Protein AF-0000000073405521 (afdb_homodimer)

Secondary structure (DSSP, 8-state):
-EEEE-SSEEEEEEEEE-TTS-EEEEEEEEE--EEEEEEBSSSSEEEEEEEEETTTTEEEEE--EEEPPTT--HHHHHHHHHHHHHSEEEEEEEEEEEEES-TTTB--EEEEEEEEEEEE------TT--EEEEEEEHHHHHHHHHTT---BHHHHHHHHHHHHTHHHHHHHHH-/-EEEE-SSEEEEEEEEE-TTS-EEEEEEEEE--EEEEEEBSSSSEEEEEEEEETTTTEEEEE--EEEPPTT--HHHHHHHHHHHHHSEEEEEEEEEEEEES-TTTB--EEEEEEEEEEEE------TT--EEEEEEEHHHHHHHHHTT---BHHHHHHHHHHHHTHHHHHHHHH-

Nearest PDB structures (foldseek):
  5c7q-assembly1_B  TM=9.340E-01  e=3.599E-17  Bdellovibrio bacteriovorus HD100
  8wv3-assembly1_A  TM=8.955E-01  e=1.901E-17  Bacillus methanolicus
  5c8l-assembly1_B  TM=9.361E-01  e=3.265E-16  Bdellovibrio bacteriovorus HD100
  8wv3-assembly1_E  TM=8.304E-01  e=8.110E-17  Bacillus methanolicus
  8wv3-assembly1_D  TM=8.589E-01  e=2.305E-16  Bacillus methanolicus

Structure (mmCIF, N/CA/C/O backbone):
data_AF-0000000073405521-model_v1
#
loop_
_entity.id
_entity.type
_entity.pdbx_description
1 polymer 'ADP-ribose pyrophosphatase'
#
loop_
_atom_site.group_PDB
_atom_site.id
_atom_site.type_symbol
_atom_site.label_atom_id
_atom_site.label_alt_id
_atom_site.label_comp_id
_atom_site.label_asym_id
_atom_site.label_entity_id
_atom_site.label_seq_id
_atom_site.pdbx_PDB_ins_code
_atom_site.Cartn_x
_atom_site.Cartn_y
_atom_site.Cartn_z
_atom_site.occupancy
_atom_site.B_iso_or_equiv
_atom_site.auth_seq_id
_atom_site.auth_comp_id
_atom_site.auth_asym_id
_atom_site.auth_atom_id
_atom_site.pdbx_PDB_model_num
ATOM 1 N N . MET A 1 1 ? 22.562 8.367 -8.547 1 94.94 1 MET A N 1
ATOM 2 C CA . MET A 1 1 ? 23.516 7.297 -8.281 1 94.94 1 MET A CA 1
ATOM 3 C C . MET A 1 1 ? 22.797 6 -7.926 1 94.94 1 MET A C 1
ATOM 5 O O . MET A 1 1 ? 21.906 5.996 -7.078 1 94.94 1 MET A O 1
ATOM 9 N N . ARG A 1 2 ? 23.156 4.969 -8.539 1 95.19 2 ARG A N 1
ATOM 10 C CA . ARG A 1 2 ? 22.562 3.664 -8.25 1 95.19 2 ARG A CA 1
ATOM 11 C C . ARG A 1 2 ? 23.344 2.93 -7.172 1 95.19 2 ARG A C 1
ATOM 13 O O . ARG A 1 2 ? 24.547 2.664 -7.336 1 95.19 2 ARG A O 1
ATOM 20 N N . ILE A 1 3 ? 22.688 2.518 -6.152 1 94.38 3 ILE A N 1
ATOM 21 C CA . ILE A 1 3 ? 23.297 1.902 -4.98 1 94.38 3 ILE A CA 1
ATOM 22 C C . ILE A 1 3 ? 23.125 0.386 -5.047 1 94.38 3 ILE A C 1
ATOM 24 O O . ILE A 1 3 ? 23.922 -0.358 -4.461 1 94.38 3 ILE A O 1
ATOM 28 N N . TYR A 1 4 ? 22.141 0.02 -5.676 1 95.12 4 TYR A N 1
ATOM 29 C CA . TYR A 1 4 ? 21.797 -1.396 -5.77 1 95.12 4 TYR A CA 1
ATOM 30 C C . TYR A 1 4 ? 20.953 -1.675 -7.004 1 95.12 4 TYR A C 1
ATOM 32 O O . TYR A 1 4 ? 20.188 -0.81 -7.457 1 95.12 4 TYR A O 1
ATOM 40 N N . SER A 1 5 ? 21.109 -2.922 -7.551 1 94.56 5 SER A N 1
ATOM 41 C CA . SER A 1 5 ? 20.328 -3.336 -8.711 1 94.56 5 SER A CA 1
ATOM 42 C C . SER A 1 5 ? 19.938 -4.809 -8.609 1 94.56 5 SER A C 1
ATOM 44 O O . SER A 1 5 ? 20.75 -5.648 -8.227 1 94.56 5 SER A O 1
ATOM 46 N N . SER A 1 6 ? 18.703 -5.055 -8.836 1 90.06 6 SER A N 1
ATOM 47 C CA . SER A 1 6 ? 18.172 -6.41 -8.945 1 90.06 6 SER A CA 1
ATOM 48 C C . SER A 1 6 ? 17.172 -6.523 -10.086 1 90.06 6 SER A C 1
ATOM 50 O O . SER A 1 6 ? 16.938 -5.555 -10.812 1 90.06 6 SER A O 1
ATOM 52 N N . LYS A 1 7 ? 16.703 -7.762 -10.281 1 83.62 7 LYS A N 1
ATOM 53 C CA . LYS A 1 7 ? 15.711 -8 -11.328 1 83.62 7 LYS A CA 1
ATOM 54 C C . LYS A 1 7 ? 14.406 -7.273 -11.031 1 83.62 7 LYS A C 1
ATOM 56 O O . LYS A 1 7 ? 13.672 -6.898 -11.953 1 83.62 7 LYS A O 1
ATOM 61 N N . LYS A 1 8 ? 14.133 -7 -9.805 1 87.75 8 LYS A N 1
ATOM 62 C CA . LYS A 1 8 ? 12.82 -6.488 -9.414 1 87.75 8 LYS A CA 1
ATOM 63 C C . LYS A 1 8 ? 12.867 -4.977 -9.195 1 87.75 8 LYS A C 1
ATOM 65 O O . LYS A 1 8 ? 11.891 -4.277 -9.477 1 87.75 8 LYS A O 1
ATOM 70 N N . PHE A 1 9 ? 14.031 -4.488 -8.641 1 94.06 9 PHE A N 1
ATOM 71 C CA . PHE A 1 9 ? 14.086 -3.062 -8.344 1 94.06 9 PHE A CA 1
ATOM 72 C C . PHE A 1 9 ? 15.531 -2.594 -8.227 1 94.06 9 PHE A C 1
ATOM 74 O O . PHE A 1 9 ? 16.453 -3.408 -8.07 1 94.06 9 PHE A O 1
ATOM 81 N N . ASP A 1 10 ? 15.672 -1.312 -8.367 1 97.31 10 ASP A N 1
ATOM 82 C CA . ASP A 1 10 ? 16.922 -0.618 -8.086 1 97.31 10 ASP A CA 1
ATOM 83 C C . ASP A 1 10 ? 16.781 0.307 -6.883 1 97.31 10 ASP A C 1
ATOM 85 O O . ASP A 1 10 ? 15.664 0.68 -6.508 1 97.31 10 ASP A O 1
ATOM 89 N N . VAL A 1 11 ? 17.828 0.584 -6.262 1 97.62 11 VAL A N 1
ATOM 90 C CA . VAL A 1 11 ? 17.891 1.644 -5.262 1 97.62 11 VAL A CA 1
ATOM 91 C C . VAL A 1 11 ? 18.781 2.779 -5.766 1 97.62 11 VAL A C 1
ATOM 93 O O . VAL A 1 11 ? 19.938 2.561 -6.109 1 97.62 11 VAL A O 1
ATOM 96 N N . LEU A 1 12 ? 18.203 3.936 -5.848 1 98.06 12 LEU A N 1
ATOM 97 C CA . LEU A 1 12 ? 18.891 5.102 -6.391 1 98.06 12 LEU A CA 1
ATOM 98 C C . LEU A 1 12 ? 18.922 6.238 -5.375 1 98.06 12 LEU A C 1
ATOM 100 O O . LEU A 1 12 ? 18.094 6.293 -4.473 1 98.06 12 LEU A O 1
ATOM 104 N N . ILE A 1 13 ? 19.906 7.078 -5.457 1 97.69 13 ILE A N 1
ATOM 105 C CA . ILE A 1 13 ? 19.984 8.367 -4.789 1 97.69 13 ILE A CA 1
ATOM 106 C C . ILE A 1 13 ? 20.062 9.484 -5.832 1 97.69 13 ILE A C 1
ATOM 108 O O . ILE A 1 13 ? 20.938 9.477 -6.699 1 97.69 13 ILE A O 1
ATOM 112 N N . GLU A 1 14 ? 19.172 10.352 -5.785 1 97.69 14 GLU A N 1
ATOM 113 C CA . GLU A 1 14 ? 19.125 11.445 -6.75 1 97.69 14 GLU A CA 1
ATOM 114 C C . GLU A 1 14 ? 18.75 12.766 -6.066 1 97.69 14 GLU A C 1
ATOM 116 O O . GLU A 1 14 ? 18.219 12.766 -4.953 1 97.69 14 GLU A O 1
ATOM 121 N N . ASN A 1 15 ? 19.141 13.812 -6.719 1 97.88 15 ASN A N 1
ATOM 122 C CA . ASN A 1 15 ? 18.719 15.141 -6.305 1 97.88 15 ASN A CA 1
ATOM 123 C C . ASN A 1 15 ? 17.469 15.594 -7.062 1 97.88 15 ASN A C 1
ATOM 125 O O . ASN A 1 15 ? 17.375 15.398 -8.273 1 97.88 15 ASN A O 1
ATOM 129 N N . PHE A 1 16 ? 16.578 16.172 -6.312 1 98 16 PHE A N 1
ATOM 130 C CA . PHE A 1 16 ? 15.336 16.625 -6.914 1 98 16 PHE A CA 1
ATOM 131 C C . PHE A 1 16 ? 15.102 18.094 -6.637 1 98 16 PHE A C 1
ATOM 133 O O . PHE A 1 16 ? 15.367 18.578 -5.531 1 98 16 PHE A O 1
ATOM 140 N N . ASN A 1 17 ? 14.633 18.766 -7.676 1 97.62 17 ASN A N 1
ATOM 141 C CA . ASN A 1 17 ? 14.125 20.125 -7.48 1 97.62 17 ASN A CA 1
ATOM 142 C C . ASN A 1 17 ? 12.664 20.125 -7.039 1 97.62 17 ASN A C 1
ATOM 144 O O . ASN A 1 17 ? 11.828 19.453 -7.648 1 97.62 17 ASN A O 1
ATOM 148 N N . LEU A 1 18 ? 12.406 20.859 -6.051 1 98.06 18 LEU A N 1
ATOM 149 C CA . LEU A 1 18 ? 11.047 20.922 -5.523 1 98.06 18 LEU A CA 1
ATOM 150 C C . LEU A 1 18 ? 10.336 22.172 -6.031 1 98.06 18 LEU A C 1
ATOM 152 O O . LEU A 1 18 ? 10.977 23.156 -6.395 1 98.06 18 LEU A O 1
ATOM 156 N N . PRO A 1 19 ? 9.039 22.141 -6.07 1 97.25 19 PRO A N 1
ATOM 157 C CA . PRO A 1 19 ? 8.266 23.297 -6.539 1 97.25 19 PRO A CA 1
ATOM 158 C C . PRO A 1 19 ? 8.5 24.531 -5.688 1 97.25 19 PRO A C 1
ATOM 160 O O . PRO A 1 19 ? 8.281 25.656 -6.156 1 97.25 19 PRO A O 1
ATOM 163 N N . ASN A 1 20 ? 8.93 24.406 -4.496 1 95.44 20 ASN A N 1
ATOM 164 C CA . ASN A 1 20 ? 9.156 25.547 -3.621 1 95.44 20 ASN A CA 1
ATOM 165 C C . ASN A 1 20 ? 10.555 2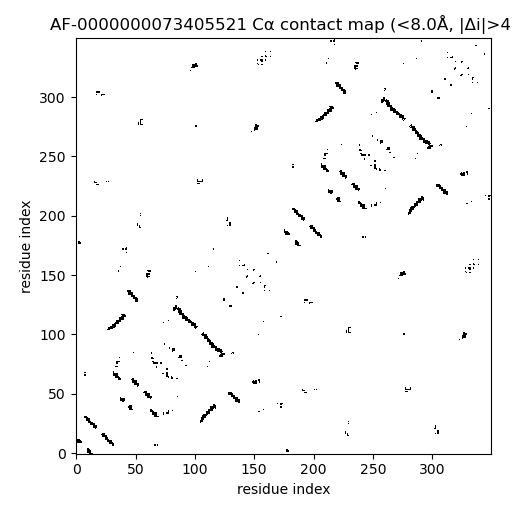6.125 -3.805 1 95.44 20 ASN A C 1
ATOM 167 O O . ASN A 1 20 ? 10.984 26.984 -3.025 1 95.44 20 ASN A O 1
ATOM 171 N N . GLY A 1 21 ? 11.289 25.578 -4.746 1 96.06 21 GLY A N 1
ATOM 172 C CA . GLY A 1 21 ? 12.594 26.125 -5.109 1 96.06 21 GLY A CA 1
ATOM 173 C C . GLY A 1 21 ? 13.742 25.422 -4.41 1 96.06 21 GLY A C 1
ATOM 174 O O . GLY A 1 21 ? 14.906 25.672 -4.723 1 96.06 21 GLY A O 1
ATOM 175 N N . LYS A 1 22 ? 13.43 24.562 -3.469 1 96.75 22 LYS A N 1
ATOM 176 C CA . LYS A 1 22 ? 14.477 23.844 -2.742 1 96.75 22 LYS A CA 1
ATOM 177 C C . LYS A 1 22 ? 14.883 22.578 -3.482 1 96.75 22 LYS A C 1
ATOM 179 O O . LYS A 1 22 ? 14.227 22.172 -4.441 1 96.75 22 LYS A O 1
ATOM 184 N N . GLN A 1 23 ? 16 22.109 -3.076 1 96.94 23 GLN A N 1
ATOM 185 C CA . GLN A 1 23 ? 16.484 20.828 -3.564 1 96.94 23 GLN A CA 1
ATOM 186 C C . GLN A 1 23 ? 16.625 19.812 -2.426 1 96.94 23 GLN A C 1
ATOM 188 O O . GLN A 1 23 ? 16.906 20.188 -1.288 1 96.94 23 GLN A O 1
ATOM 193 N N . VAL A 1 24 ? 16.453 18.609 -2.771 1 96.19 24 VAL A N 1
ATOM 194 C CA . VAL A 1 24 ? 16.609 17.562 -1.758 1 96.19 24 VAL A CA 1
ATOM 195 C C . VAL A 1 24 ? 17.219 16.312 -2.383 1 96.19 24 VAL A C 1
ATOM 197 O O . VAL A 1 24 ? 16.922 15.977 -3.531 1 96.19 24 VAL A O 1
ATOM 200 N N . GLU A 1 25 ? 18.109 15.727 -1.65 1 96.56 25 GLU A N 1
ATOM 201 C CA . GLU A 1 25 ? 18.609 14.398 -2.02 1 96.56 25 GLU A CA 1
ATOM 202 C C . GLU A 1 25 ? 17.734 13.297 -1.413 1 96.56 25 GLU A C 1
ATOM 204 O O . GLU A 1 25 ? 17.469 13.305 -0.212 1 96.56 25 GLU A O 1
ATOM 209 N N . LYS A 1 26 ? 17.328 12.453 -2.291 1 95.94 26 LYS A N 1
ATOM 210 C CA . LYS A 1 26 ? 16.5 11.359 -1.798 1 95.94 26 LYS A CA 1
ATOM 211 C C . LYS A 1 26 ? 17.016 10.008 -2.289 1 95.94 26 LYS A C 1
ATOM 213 O O . LYS A 1 26 ? 17.453 9.891 -3.439 1 95.94 26 LYS A O 1
ATOM 218 N N . ALA A 1 27 ? 17.062 9.078 -1.374 1 96.81 27 ALA A N 1
ATOM 219 C CA . ALA A 1 27 ? 17.172 7.676 -1.763 1 96.81 27 ALA A CA 1
ATOM 220 C C . ALA A 1 27 ? 15.781 7.07 -1.99 1 96.81 27 ALA A C 1
ATOM 222 O O . ALA A 1 27 ? 14.844 7.355 -1.243 1 96.81 27 ALA A O 1
ATOM 223 N N . PHE A 1 28 ? 15.672 6.238 -3.037 1 97.5 28 PHE A N 1
ATOM 224 C CA . PHE A 1 28 ? 14.375 5.652 -3.326 1 97.5 28 PHE A CA 1
ATOM 225 C C . PHE A 1 28 ? 14.523 4.359 -4.117 1 97.5 28 PHE A C 1
ATOM 227 O O . PHE A 1 28 ? 15.602 4.07 -4.645 1 97.5 28 PHE A O 1
ATOM 234 N N . VAL A 1 29 ? 13.477 3.613 -4.066 1 97.75 29 VAL A N 1
ATOM 235 C CA . VAL A 1 29 ? 13.375 2.379 -4.84 1 97.75 29 VAL A CA 1
ATOM 236 C C . VAL A 1 29 ? 12.75 2.672 -6.199 1 97.75 29 VAL A C 1
ATOM 238 O O . VAL A 1 29 ? 11.602 3.125 -6.277 1 97.75 29 VAL A O 1
ATOM 241 N N . ARG A 1 30 ? 13.484 2.459 -7.227 1 97.75 30 ARG A N 1
ATOM 242 C CA . ARG A 1 30 ? 12.914 2.457 -8.57 1 97.75 30 ARG A CA 1
ATOM 243 C C . ARG A 1 30 ? 12.383 1.073 -8.938 1 97.75 30 ARG A C 1
ATOM 245 O O . ARG A 1 30 ? 13.164 0.14 -9.141 1 97.75 30 ARG A O 1
ATOM 252 N N . HIS A 1 31 ? 11.164 0.948 -8.961 1 97.38 31 HIS A N 1
ATOM 253 C CA . HIS A 1 31 ? 10.469 -0.309 -9.203 1 97.38 31 HIS A CA 1
ATOM 254 C C . HIS A 1 31 ? 9.906 -0.368 -10.617 1 97.38 31 HIS A C 1
ATOM 256 O O . HIS A 1 31 ? 9.469 0.65 -11.156 1 97.38 31 HIS A O 1
ATOM 262 N N . ARG A 1 32 ? 9.781 -1.464 -11.242 1 95.44 32 ARG A N 1
ATOM 263 C CA . ARG A 1 32 ? 9.383 -1.64 -12.633 1 95.44 32 ARG A CA 1
ATOM 264 C C . ARG A 1 32 ? 7.863 -1.589 -12.773 1 95.44 32 ARG A C 1
ATOM 266 O O . ARG A 1 32 ? 7.34 -1.559 -13.891 1 95.44 32 ARG A O 1
ATOM 273 N N . GLY A 1 33 ? 7.184 -1.473 -11.664 1 97.94 33 GLY A N 1
ATOM 274 C CA . GLY A 1 33 ? 5.734 -1.614 -11.664 1 97.94 33 GLY A CA 1
ATOM 275 C C . GLY A 1 33 ? 5.273 -3.029 -11.375 1 97.94 33 GLY A C 1
ATOM 276 O O . GLY A 1 33 ? 6.078 -3.963 -11.367 1 97.94 33 GLY A O 1
ATOM 277 N N . SER A 1 34 ? 3.992 -3.168 -11.078 1 98.81 34 SER A N 1
ATOM 278 C CA . SER A 1 34 ? 3.486 -4.477 -10.68 1 98.81 34 SER A CA 1
ATOM 279 C C . SER A 1 34 ? 1.995 -4.605 -10.969 1 98.81 34 SER A C 1
ATOM 281 O O . SER A 1 34 ? 1.357 -3.643 -11.406 1 98.81 34 SER A O 1
ATOM 283 N N . VAL A 1 35 ? 1.529 -5.832 -10.844 1 98.94 35 VAL A N 1
ATOM 284 C CA . VAL A 1 35 ? 0.106 -6.125 -10.977 1 98.94 35 VAL A CA 1
ATOM 285 C C . VAL A 1 35 ? -0.38 -6.902 -9.758 1 98.94 35 VAL A C 1
ATOM 287 O O . VAL A 1 35 ? 0.405 -7.586 -9.102 1 98.94 35 VAL A O 1
ATOM 290 N N . VAL A 1 36 ? -1.55 -6.742 -9.398 1 98.94 36 VAL A N 1
ATOM 291 C CA . VAL A 1 36 ? -2.295 -7.586 -8.469 1 98.94 36 VAL A CA 1
ATOM 292 C C . VAL A 1 36 ? -3.602 -8.039 -9.117 1 98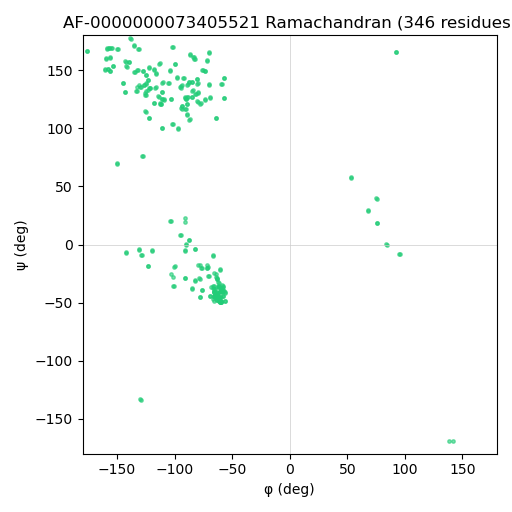.94 36 VAL A C 1
ATOM 294 O O . VAL A 1 36 ? -4.254 -7.266 -9.828 1 98.94 36 VAL A O 1
ATOM 297 N N . ILE A 1 37 ? -3.969 -9.297 -8.961 1 98.94 37 ILE A N 1
ATOM 298 C CA . ILE A 1 37 ? -5.074 -9.867 -9.719 1 98.94 37 ILE A CA 1
ATOM 299 C C . ILE A 1 37 ? -6.098 -10.477 -8.758 1 98.94 37 ILE A C 1
ATOM 301 O O . ILE A 1 37 ? -5.734 -11.219 -7.84 1 98.94 37 ILE A O 1
ATOM 305 N N . ALA A 1 38 ? -7.289 -10.117 -8.93 1 98.88 38 ALA A N 1
ATOM 306 C CA . ALA A 1 38 ? -8.406 -10.773 -8.266 1 98.88 38 ALA A CA 1
ATOM 307 C C . ALA A 1 38 ? -9.055 -11.812 -9.18 1 98.88 38 ALA A C 1
ATOM 309 O O . ALA A 1 38 ? -9.844 -11.469 -10.062 1 98.88 38 ALA A O 1
ATOM 310 N N . PRO A 1 39 ? -8.727 -13.031 -8.969 1 98.81 39 PRO A N 1
ATOM 311 C CA . PRO A 1 39 ? -9.312 -14.086 -9.805 1 98.81 39 PRO A CA 1
ATOM 312 C C . PRO A 1 39 ? -10.703 -14.516 -9.336 1 98.81 39 PRO A C 1
ATOM 314 O O . PRO A 1 39 ? -10.867 -14.906 -8.172 1 98.81 39 PRO A O 1
ATOM 317 N N . PHE A 1 40 ? -11.625 -14.547 -10.211 1 98.19 40 PHE A N 1
ATOM 318 C CA . PHE A 1 40 ? -12.992 -14.93 -9.898 1 98.19 40 PHE A CA 1
ATOM 319 C C . PHE A 1 40 ? -13.32 -16.297 -10.492 1 98.19 40 PHE A C 1
ATOM 321 O O . PHE A 1 40 ? -13.125 -16.516 -11.688 1 98.19 40 PHE A O 1
ATOM 328 N N . LEU A 1 41 ? -13.781 -17.281 -9.672 1 95.88 41 LEU A N 1
ATOM 329 C CA . LEU A 1 41 ? -14.289 -18.594 -10.086 1 95.88 41 LEU A CA 1
ATOM 330 C C . LEU A 1 41 ? -15.797 -18.547 -10.305 1 95.88 41 LEU A C 1
ATOM 332 O O . LEU A 1 41 ? -16.438 -19.594 -10.406 1 95.88 41 LEU A O 1
ATOM 336 N N . GLY A 1 42 ? -16.453 -17.562 -10.484 1 91.94 42 GLY A N 1
ATOM 337 C CA . GLY A 1 42 ? -17.859 -17.234 -10.539 1 91.94 42 GLY A CA 1
ATOM 338 C C . GLY A 1 42 ? -18.188 -15.891 -9.914 1 91.94 42 GLY A C 1
ATOM 339 O O . GLY A 1 42 ? -17.297 -15.102 -9.625 1 91.94 42 GLY A O 1
ATOM 340 N N . PRO A 1 43 ? -19.422 -15.656 -9.742 1 89.94 43 PRO A N 1
ATOM 341 C CA . PRO A 1 43 ? -19.812 -14.305 -9.336 1 89.94 43 PRO A CA 1
ATOM 342 C C . PRO A 1 43 ? -19.438 -13.992 -7.891 1 89.94 43 PRO A C 1
ATOM 344 O O . PRO A 1 43 ? -19.297 -12.828 -7.523 1 89.94 43 PRO A O 1
ATOM 347 N N . GLU A 1 44 ? -19.203 -15.023 -7.059 1 91.56 44 GLU A N 1
ATOM 348 C CA . GLU A 1 44 ? -19.062 -14.695 -5.645 1 91.56 44 GLU A CA 1
ATOM 349 C C . GLU A 1 44 ? -17.781 -15.297 -5.066 1 91.56 44 GLU A C 1
ATOM 351 O O . GLU A 1 44 ? -17.422 -15.016 -3.922 1 91.56 44 GLU A O 1
ATOM 356 N N . ARG A 1 45 ? -17.109 -16.125 -5.781 1 96.5 45 ARG A N 1
ATOM 357 C CA . ARG A 1 45 ? -15.953 -16.844 -5.262 1 96.5 45 ARG A CA 1
ATOM 358 C C . ARG A 1 45 ? -14.672 -16.344 -5.91 1 96.5 45 ARG A C 1
ATOM 360 O O . ARG A 1 45 ? -14.633 -16.094 -7.117 1 96.5 45 ARG A O 1
ATOM 367 N N . ILE A 1 46 ? -13.672 -16.234 -5.113 1 98.5 46 ILE A N 1
ATOM 368 C CA . ILE A 1 46 ? -12.367 -15.773 -5.57 1 98.5 46 ILE A CA 1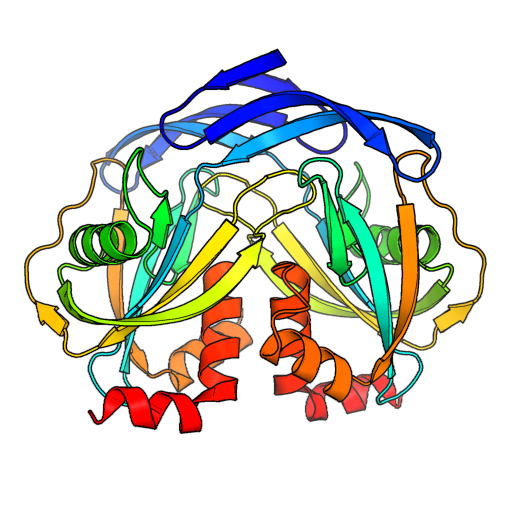
ATOM 369 C C . ILE A 1 46 ? -11.281 -16.719 -5.062 1 98.5 46 ILE A C 1
ATOM 371 O O . ILE A 1 46 ? -11.555 -17.609 -4.258 1 98.5 46 ILE A O 1
ATOM 375 N N . ILE A 1 47 ? -10.094 -16.562 -5.59 1 98.88 47 ILE A N 1
ATOM 376 C CA . ILE A 1 47 ? -8.922 -17.297 -5.125 1 98.88 47 ILE A CA 1
ATOM 377 C C . ILE A 1 47 ? -7.941 -16.328 -4.457 1 98.88 47 ILE A C 1
ATOM 379 O O . ILE A 1 47 ? -7.562 -15.312 -5.047 1 98.88 47 ILE A O 1
ATOM 383 N N . LEU A 1 48 ? -7.613 -16.531 -3.229 1 98.94 48 LEU A N 1
ATOM 384 C CA . LEU A 1 48 ? -6.469 -15.922 -2.555 1 98.94 48 LEU A CA 1
ATOM 385 C C . LEU A 1 48 ? -5.312 -16.906 -2.455 1 98.94 48 LEU A C 1
ATOM 387 O O . LEU A 1 48 ? -5.461 -18.094 -2.785 1 98.94 48 LEU A O 1
ATOM 391 N N . ILE A 1 49 ? -4.188 -16.406 -2.068 1 98.94 49 ILE A N 1
ATOM 392 C CA . ILE A 1 49 ? -3.045 -17.266 -1.795 1 98.94 49 ILE A CA 1
ATOM 393 C C . ILE A 1 49 ? -2.562 -17.047 -0.363 1 98.94 49 ILE A C 1
ATOM 395 O O . ILE A 1 49 ? -2.652 -15.93 0.165 1 98.94 49 ILE A O 1
ATOM 399 N N . LYS A 1 50 ? -2.18 -18.062 0.282 1 98.81 50 LYS A N 1
ATOM 400 C CA . LYS A 1 50 ? -1.314 -18 1.456 1 98.81 50 LYS A CA 1
ATOM 401 C C . LYS A 1 50 ? 0.158 -18.062 1.059 1 98.81 50 LYS A C 1
ATOM 403 O O . LYS A 1 50 ? 0.625 -19.078 0.534 1 98.81 50 LYS A O 1
ATOM 408 N N . GLN A 1 51 ? 0.893 -17 1.231 1 98.75 51 GLN A N 1
ATOM 409 C CA . GLN A 1 51 ? 2.27 -16.906 0.759 1 98.75 51 GLN A CA 1
ATOM 410 C C . GLN A 1 51 ? 3.227 -16.609 1.911 1 98.75 51 GLN A C 1
ATOM 412 O O . GLN A 1 51 ? 2.945 -15.758 2.756 1 98.75 51 GLN A O 1
ATOM 417 N N . TYR A 1 52 ? 4.332 -17.328 1.952 1 98.75 52 TYR A N 1
ATOM 418 C CA . TYR A 1 52 ? 5.371 -17.047 2.936 1 98.75 52 TYR A CA 1
ATOM 419 C C . TYR A 1 52 ? 6.234 -15.875 2.492 1 98.75 52 TYR A C 1
ATOM 421 O O . TYR A 1 52 ? 6.773 -15.875 1.382 1 98.75 52 TYR A O 1
ATOM 429 N N . ARG A 1 53 ? 6.309 -14.883 3.305 1 98.69 53 ARG A N 1
ATOM 430 C CA . ARG A 1 53 ? 7.152 -13.719 3.064 1 98.69 53 ARG A CA 1
ATOM 431 C C . ARG A 1 53 ? 8.43 -13.781 3.898 1 98.69 53 ARG A C 1
ATOM 433 O O . ARG A 1 53 ? 8.422 -13.43 5.078 1 98.69 53 ARG A O 1
ATOM 440 N N . PRO A 1 54 ? 9.469 -14.094 3.301 1 97.94 54 PRO A N 1
ATOM 441 C CA . PRO A 1 54 ? 10.711 -14.352 4.035 1 97.94 54 PRO A CA 1
ATOM 442 C C . PRO A 1 54 ? 11.164 -13.148 4.863 1 97.94 54 PRO A C 1
ATOM 444 O O . PRO A 1 54 ? 11.609 -13.312 6.004 1 97.94 54 PRO A O 1
ATOM 447 N N . ILE A 1 55 ? 11.047 -11.984 4.34 1 97.44 55 ILE A N 1
ATOM 448 C CA . ILE A 1 55 ? 11.617 -10.82 5.012 1 97.44 55 ILE A CA 1
ATOM 449 C C . ILE A 1 55 ? 10.797 -10.5 6.262 1 97.44 55 ILE A C 1
ATOM 451 O O . ILE A 1 55 ? 11.266 -9.773 7.145 1 97.44 55 ILE A O 1
ATOM 455 N N . LEU A 1 56 ? 9.57 -11.008 6.301 1 98.44 56 LEU A N 1
ATOM 456 C CA . LEU A 1 56 ? 8.727 -10.82 7.473 1 98.44 56 LEU A CA 1
ATOM 457 C C . LEU A 1 56 ? 8.75 -12.062 8.367 1 98.44 56 LEU A C 1
ATOM 459 O O . LEU A 1 56 ? 8.328 -12.008 9.523 1 98.44 56 LEU A O 1
ATOM 463 N N . GLY A 1 57 ? 9.148 -13.117 7.809 1 97.94 57 GLY A N 1
ATOM 464 C CA . GLY A 1 57 ? 9.172 -14.375 8.531 1 97.94 57 GLY A CA 1
ATOM 465 C C . GLY A 1 57 ? 7.785 -14.898 8.867 1 97.94 57 GLY A C 1
ATOM 466 O O . GLY A 1 57 ? 7.582 -15.516 9.914 1 97.94 57 GLY A O 1
ATOM 467 N N . LYS A 1 58 ? 6.805 -14.586 8.062 1 98.12 58 LYS A N 1
ATOM 468 C CA . LYS A 1 58 ? 5.461 -15.078 8.352 1 98.12 58 LYS A CA 1
ATOM 469 C C . LYS A 1 58 ? 4.664 -15.297 7.066 1 98.12 58 LYS A C 1
ATOM 471 O O . LYS A 1 58 ? 5.102 -14.898 5.988 1 98.12 58 LYS A O 1
ATOM 476 N N . TRP A 1 59 ? 3.547 -15.953 7.215 1 98.75 59 TRP A N 1
ATOM 477 C CA . TRP A 1 59 ? 2.596 -16.188 6.133 1 98.75 59 TRP A CA 1
ATOM 478 C C . TRP A 1 59 ? 1.588 -15.039 6.043 1 98.75 59 TRP A C 1
ATOM 480 O O . TRP A 1 59 ? 1.109 -14.547 7.066 1 98.75 59 TRP A O 1
ATOM 490 N N . LEU A 1 60 ? 1.317 -14.641 4.836 1 98.94 60 LEU A N 1
ATOM 491 C CA . LEU A 1 60 ? 0.278 -13.648 4.602 1 98.94 60 LEU A CA 1
ATOM 492 C C . LEU A 1 60 ? -0.755 -14.164 3.605 1 98.94 60 LEU A C 1
ATOM 494 O O . LEU A 1 60 ? -0.418 -14.914 2.691 1 98.94 60 LEU A O 1
ATOM 498 N N . TYR A 1 61 ? -1.992 -13.773 3.816 1 98.94 61 TYR A N 1
ATOM 499 C CA . TYR A 1 61 ? -3.023 -13.953 2.801 1 98.94 61 TYR A CA 1
ATOM 500 C C . TYR A 1 61 ? -3.008 -12.805 1.8 1 98.94 61 TYR A C 1
ATOM 502 O O . TYR A 1 61 ? -3.057 -11.633 2.186 1 98.94 61 TYR A O 1
ATOM 510 N N . GLU A 1 62 ? -2.932 -13.164 0.523 1 98.94 62 GLU A N 1
ATOM 511 C CA . GLU A 1 62 ? -2.752 -12.164 -0.52 1 98.94 62 GLU A CA 1
ATOM 512 C C . GLU A 1 62 ? -3.547 -12.516 -1.772 1 98.94 62 GLU A C 1
ATOM 514 O O . GLU A 1 62 ? -3.914 -13.68 -1.974 1 98.94 62 GLU A O 1
ATOM 519 N N . PHE A 1 63 ? -3.824 -11.516 -2.551 1 99 63 PHE A N 1
ATOM 520 C CA . PHE A 1 63 ? -4.082 -11.789 -3.961 1 99 63 PHE A CA 1
ATOM 521 C C . PHE A 1 63 ? -2.791 -12.125 -4.695 1 99 63 PHE A C 1
ATOM 523 O O . PHE A 1 63 ? -1.721 -11.625 -4.34 1 99 63 PHE A O 1
ATOM 530 N N . PRO A 1 64 ? -2.873 -12.984 -5.758 1 98.94 64 PRO A N 1
ATOM 531 C CA . PRO A 1 64 ? -1.687 -13.141 -6.605 1 98.94 64 PRO A CA 1
ATOM 532 C C . PRO A 1 64 ? -1.21 -11.812 -7.195 1 98.94 64 PRO A C 1
ATOM 534 O O . PRO A 1 64 ? -2.027 -10.953 -7.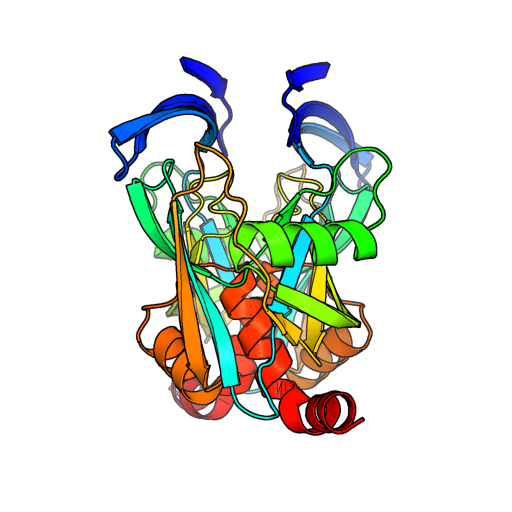535 1 98.94 64 PRO A O 1
ATOM 537 N N . ALA A 1 65 ? 0.02 -11.664 -7.297 1 98.81 65 ALA A N 1
ATOM 538 C CA . ALA A 1 65 ? 0.637 -10.43 -7.77 1 98.81 65 ALA A CA 1
ATOM 539 C C . ALA A 1 65 ? 2.039 -10.688 -8.32 1 98.81 65 ALA A C 1
ATOM 541 O O . ALA A 1 65 ? 2.586 -11.781 -8.141 1 98.81 65 ALA A O 1
ATOM 542 N N . GLY A 1 66 ? 2.574 -9.664 -8.977 1 98.06 66 GLY A N 1
ATOM 543 C CA . GLY A 1 66 ? 3.945 -9.812 -9.438 1 98.06 66 GLY A CA 1
ATOM 544 C C . GLY A 1 66 ? 4.492 -8.555 -10.094 1 98.06 66 GLY A C 1
ATOM 545 O O . GLY A 1 66 ? 3.732 -7.652 -10.445 1 98.06 66 GLY A O 1
ATOM 546 N N . THR A 1 67 ? 5.781 -8.555 -10.258 1 97.81 67 THR A N 1
ATOM 547 C CA . THR A 1 67 ? 6.504 -7.438 -10.852 1 97.81 67 THR A CA 1
ATOM 548 C C . THR A 1 67 ? 6.496 -7.531 -12.375 1 97.81 67 THR A C 1
ATOM 550 O O . THR A 1 67 ? 6.648 -8.617 -12.93 1 97.81 67 THR A O 1
ATOM 553 N N . ILE A 1 68 ? 6.324 -6.41 -12.992 1 98.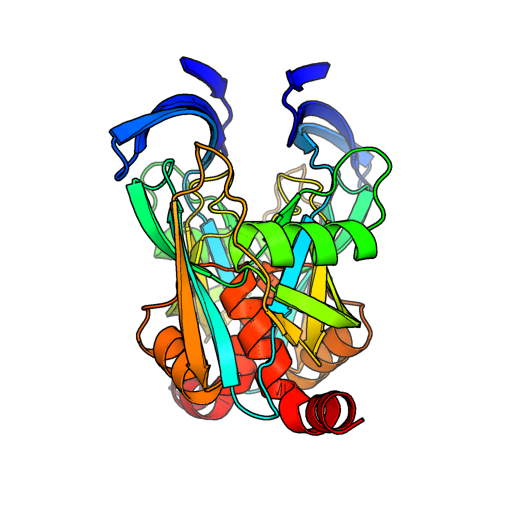25 68 ILE A N 1
ATOM 554 C CA . ILE A 1 68 ? 6.391 -6.34 -14.453 1 98.25 68 ILE A CA 1
ATOM 555 C C . ILE A 1 68 ? 7.828 -6.57 -14.914 1 98.25 68 ILE A C 1
ATOM 557 O O . ILE A 1 68 ? 8.75 -5.914 -14.438 1 98.25 68 ILE A O 1
ATOM 561 N N . GLU A 1 69 ? 8.023 -7.5 -15.797 1 96.38 69 GLU A N 1
ATOM 562 C CA . GLU A 1 69 ? 9.344 -7.77 -16.359 1 96.38 69 GLU A CA 1
ATOM 563 C C . GLU A 1 69 ? 9.656 -6.824 -17.516 1 96.38 69 GLU A C 1
ATOM 565 O O . GLU A 1 69 ? 8.758 -6.195 -18.078 1 96.38 69 GLU A O 1
ATOM 570 N N . GLU A 1 70 ? 10.875 -6.738 -17.812 1 94.38 70 GLU A N 1
ATOM 571 C CA . GLU A 1 70 ? 11.305 -5.867 -18.906 1 94.38 70 GLU A CA 1
ATOM 572 C C . GLU A 1 70 ? 10.609 -6.234 -20.219 1 94.38 70 GLU A C 1
ATOM 574 O O . GLU A 1 70 ? 10.594 -7.406 -20.609 1 94.38 70 GLU A O 1
ATOM 579 N N . GLY A 1 71 ? 9.992 -5.242 -20.812 1 94.44 71 GLY A N 1
ATOM 580 C CA . GLY A 1 71 ? 9.367 -5.434 -22.109 1 94.44 71 GLY A CA 1
ATOM 581 C C . GLY A 1 71 ? 7.969 -6.02 -22.016 1 94.44 71 GLY A C 1
ATOM 582 O O . GLY A 1 71 ? 7.289 -6.191 -23.031 1 94.44 71 GLY A O 1
ATOM 583 N N . GLU A 1 72 ? 7.508 -6.258 -20.844 1 96.56 72 GLU A N 1
ATOM 584 C CA . GLU A 1 72 ? 6.203 -6.887 -20.656 1 96.56 72 GLU A CA 1
ATOM 585 C C . GLU A 1 72 ? 5.113 -5.844 -20.438 1 96.56 72 GLU A C 1
ATOM 587 O O . GLU A 1 72 ? 5.332 -4.852 -19.734 1 96.56 72 GLU A O 1
ATOM 592 N N . SER A 1 73 ? 4 -6.066 -21.125 1 98.12 73 SER A N 1
ATOM 593 C CA . SER A 1 73 ? 2.826 -5.277 -20.766 1 98.12 73 SER A CA 1
ATOM 594 C C . SER A 1 73 ? 2.246 -5.723 -19.422 1 98.12 73 SER A C 1
ATOM 596 O O . SER A 1 73 ? 2.5 -6.84 -18.969 1 98.12 73 SER A O 1
ATOM 598 N N . GLU A 1 74 ? 1.485 -4.84 -18.781 1 98.38 74 GLU A N 1
ATOM 599 C CA . GLU A 1 74 ? 0.823 -5.191 -17.531 1 98.38 74 GLU A CA 1
ATOM 600 C C . GLU A 1 74 ? -0.112 -6.387 -17.719 1 98.38 74 GLU A C 1
ATOM 602 O O . GLU A 1 74 ? -0.201 -7.254 -16.844 1 98.38 74 GLU A O 1
ATOM 607 N N . ASP A 1 75 ? -0.79 -6.438 -18.906 1 98.69 75 ASP A N 1
ATOM 608 C CA . ASP A 1 75 ? -1.709 -7.535 -19.203 1 98.69 75 ASP A CA 1
ATOM 609 C C . ASP A 1 75 ? -0.972 -8.875 -19.25 1 98.69 75 ASP A C 1
ATOM 611 O O . ASP A 1 75 ? -1.431 -9.859 -18.672 1 98.69 75 ASP A O 1
ATOM 615 N N . LEU A 1 76 ? 0.077 -8.891 -19.922 1 98.69 76 LEU A N 1
ATOM 616 C CA . LEU A 1 76 ? 0.875 -10.109 -20.016 1 98.69 76 LEU A CA 1
ATOM 617 C C . LEU A 1 76 ? 1.401 -10.516 -18.641 1 98.69 76 LEU A C 1
ATOM 619 O O . LEU A 1 76 ? 1.409 -11.703 -18.312 1 98.69 76 LEU A O 1
ATOM 623 N N . THR A 1 77 ? 1.847 -9.586 -17.875 1 98.69 77 THR A N 1
ATOM 624 C CA . THR A 1 77 ? 2.33 -9.859 -16.531 1 98.69 77 THR A CA 1
ATOM 625 C C . THR A 1 77 ? 1.227 -10.477 -15.68 1 98.69 77 THR A C 1
ATOM 627 O O . THR A 1 77 ? 1.461 -11.453 -14.961 1 98.69 77 THR A O 1
ATOM 630 N N . ALA A 1 78 ? 0.003 -9.867 -15.773 1 98.88 78 ALA A N 1
ATOM 631 C CA . ALA A 1 78 ? -1.123 -10.383 -15 1 98.88 78 ALA A CA 1
ATOM 632 C C . ALA A 1 78 ? -1.403 -11.844 -15.344 1 98.88 78 ALA A C 1
ATOM 634 O O . ALA A 1 78 ? -1.572 -12.68 -14.445 1 98.88 78 ALA A O 1
ATOM 635 N N . ARG A 1 79 ? -1.393 -12.188 -16.594 1 98.81 79 ARG A N 1
ATOM 636 C CA . ARG A 1 79 ? -1.645 -13.555 -17.047 1 98.81 79 ARG A CA 1
ATOM 637 C C . ARG A 1 79 ? -0.532 -14.492 -16.578 1 98.81 79 ARG A C 1
ATOM 639 O O . ARG A 1 79 ? -0.803 -15.578 -16.078 1 98.81 79 ARG A O 1
ATOM 646 N N . ARG A 1 80 ? 0.66 -14.062 -16.797 1 98.56 80 ARG A N 1
ATOM 647 C CA . ARG A 1 80 ? 1.812 -14.883 -16.422 1 98.56 80 ARG A CA 1
ATOM 648 C C . ARG A 1 80 ? 1.81 -15.172 -14.922 1 98.56 80 ARG A C 1
ATOM 650 O O . ARG A 1 80 ? 1.945 -16.328 -14.508 1 98.56 80 ARG A O 1
ATOM 657 N N . GLU A 1 81 ? 1.645 -14.148 -14.055 1 98.69 81 GLU A N 1
ATOM 658 C CA . GLU A 1 81 ? 1.688 -14.312 -12.602 1 98.69 81 GLU A CA 1
ATOM 659 C C . GLU A 1 81 ? 0.53 -15.172 -12.109 1 98.69 81 GLU A C 1
ATOM 661 O O . GLU A 1 81 ? 0.681 -15.938 -11.156 1 98.69 81 GLU A O 1
ATOM 666 N N . LEU A 1 82 ? -0.621 -14.984 -12.727 1 98.88 82 LEU A N 1
ATOM 667 C CA . LEU A 1 82 ? -1.779 -15.797 -12.359 1 98.88 82 LEU A CA 1
ATOM 668 C C . LEU A 1 82 ? -1.503 -17.281 -12.586 1 98.88 82 LEU A C 1
ATOM 670 O O . LEU A 1 82 ? -1.778 -18.094 -11.711 1 98.88 82 LEU A O 1
ATOM 674 N N . GLU A 1 83 ? -1.007 -17.578 -13.719 1 98.81 83 GLU A N 1
ATOM 675 C CA . GLU A 1 83 ? -0.698 -18.969 -14.023 1 98.81 83 GLU A CA 1
ATOM 676 C C . GLU A 1 83 ? 0.424 -19.5 -13.133 1 98.81 83 GLU A C 1
ATOM 678 O O . GLU A 1 83 ? 0.325 -20.594 -12.586 1 98.81 83 GLU A O 1
ATOM 683 N N . GLU A 1 84 ? 1.467 -18.734 -12.953 1 98.75 84 GLU A N 1
ATOM 684 C CA . GLU A 1 84 ? 2.602 -19.156 -12.141 1 98.75 84 GLU A CA 1
ATOM 685 C C . GLU A 1 84 ? 2.18 -19.406 -10.695 1 98.75 84 GLU A C 1
ATOM 687 O O . GLU A 1 84 ? 2.525 -20.438 -10.109 1 98.75 84 GLU A O 1
ATOM 692 N N . GLU A 1 85 ? 1.396 -18.516 -10.109 1 98.69 85 GLU A N 1
ATOM 693 C CA . GLU A 1 85 ? 1.186 -18.547 -8.664 1 98.69 85 GLU A CA 1
ATOM 694 C C . GLU A 1 85 ? -0.013 -19.406 -8.289 1 98.69 85 GLU A C 1
ATOM 696 O O . GLU A 1 85 ? -0.051 -19.984 -7.207 1 98.69 85 GLU A O 1
ATOM 701 N N . ILE A 1 86 ? -1.026 -19.5 -9.203 1 98.75 86 ILE A N 1
ATOM 702 C CA . ILE A 1 86 ? -2.213 -20.219 -8.742 1 98.75 86 ILE A CA 1
ATOM 703 C C . ILE A 1 86 ? -2.627 -21.25 -9.789 1 98.75 86 ILE A C 1
ATOM 705 O O . ILE A 1 86 ? -3.561 -22.031 -9.562 1 98.75 86 ILE A O 1
ATOM 709 N N . GLY A 1 87 ? -2.002 -21.375 -10.992 1 98.75 87 GLY A N 1
ATOM 710 C CA . GLY A 1 87 ? -2.26 -22.406 -11.984 1 98.75 87 GLY A CA 1
ATOM 711 C C . GLY A 1 87 ? -3.549 -22.188 -12.758 1 98.75 87 GLY A C 1
ATOM 712 O O . GLY A 1 87 ? -4.297 -23.141 -13.008 1 98.75 87 GLY A O 1
ATOM 713 N N . TYR A 1 88 ? -3.857 -20.922 -13.109 1 98.81 88 TYR A N 1
ATOM 714 C CA . TYR A 1 88 ? -5.023 -20.594 -13.922 1 98.81 88 TYR A CA 1
ATOM 715 C C . TYR A 1 88 ? -4.656 -19.609 -15.023 1 98.81 88 TYR A C 1
ATOM 717 O O . TYR A 1 88 ? -3.777 -18.766 -14.844 1 98.81 88 TYR A O 1
ATOM 725 N N . VAL A 1 89 ? -5.312 -19.688 -16.141 1 98.62 89 VAL A N 1
ATOM 726 C CA . VAL A 1 89 ? -5.273 -18.688 -17.188 1 98.62 89 VAL A CA 1
ATOM 727 C C . VAL A 1 89 ? -6.66 -18.078 -17.375 1 98.62 89 VAL A C 1
ATOM 729 O O . VAL A 1 89 ? -7.664 -18.797 -17.406 1 98.62 89 VAL A O 1
ATOM 732 N N . PRO A 1 90 ? -6.754 -16.781 -17.484 1 98.31 90 PRO A N 1
ATOM 733 C CA . PRO A 1 90 ? -8.055 -16.141 -17.688 1 98.31 90 PRO A CA 1
ATOM 734 C C . PRO A 1 90 ? -8.406 -15.93 -19.156 1 98.31 90 PRO A C 1
ATOM 736 O O . PRO A 1 90 ? -7.523 -15.648 -19.969 1 98.31 90 PRO A O 1
ATOM 739 N N . LEU A 1 91 ? -9.578 -16.078 -19.484 1 97.44 91 LEU A N 1
ATOM 740 C CA . LEU A 1 91 ? -10.055 -15.633 -20.797 1 97.44 91 LEU A CA 1
ATOM 741 C C . LEU A 1 91 ? -10.219 -14.117 -20.828 1 97.44 91 LEU A C 1
ATOM 743 O O . LEU A 1 91 ? -9.922 -13.477 -21.844 1 97.44 91 LEU A O 1
ATOM 747 N N . LYS A 1 92 ? -10.703 -13.531 -19.734 1 97.19 92 LYS A N 1
ATOM 748 C CA . LYS A 1 92 ? -10.945 -12.094 -19.656 1 97.19 92 LYS A CA 1
ATOM 749 C C . LYS A 1 92 ? -10.148 -11.461 -18.516 1 97.19 92 LYS A C 1
ATOM 751 O O . LYS A 1 92 ? -10.07 -12.023 -17.422 1 97.19 92 LYS A O 1
ATOM 756 N N . LEU A 1 93 ? -9.547 -10.383 -18.797 1 97.75 93 LEU A N 1
ATOM 757 C CA . LEU A 1 93 ? -8.844 -9.531 -17.859 1 97.75 93 LEU A CA 1
ATOM 758 C C . LEU A 1 93 ? -9.352 -8.094 -17.922 1 97.75 93 LEU A C 1
ATOM 760 O O . LEU A 1 93 ? -9.5 -7.535 -19 1 97.75 93 LEU A O 1
ATOM 764 N N . PHE A 1 94 ? -9.664 -7.516 -16.766 1 97.25 94 PHE A N 1
ATOM 765 C CA . PHE A 1 94 ? -10.117 -6.133 -16.688 1 97.25 94 PHE A CA 1
ATOM 766 C C . PHE A 1 94 ? -9.25 -5.32 -15.742 1 97.25 94 PHE A C 1
ATOM 768 O O . PHE A 1 94 ? -9.188 -5.617 -14.547 1 97.25 94 PHE A O 1
ATOM 775 N N . LYS A 1 95 ? -8.555 -4.391 -16.25 1 97.69 95 LYS A N 1
ATOM 776 C CA . LYS A 1 95 ? -7.848 -3.439 -15.391 1 97.69 95 LYS A CA 1
ATOM 777 C C . LYS A 1 95 ? -8.82 -2.453 -14.75 1 97.69 95 LYS A C 1
ATOM 779 O O . LYS A 1 95 ? -9.547 -1.745 -15.453 1 97.69 95 LYS A O 1
ATOM 784 N N . VAL A 1 96 ? -8.844 -2.318 -13.414 1 97.56 96 VAL A N 1
ATOM 785 C CA . VAL A 1 96 ? -9.945 -1.576 -12.812 1 97.56 96 VAL A CA 1
ATOM 786 C C . VAL A 1 96 ? -9.398 -0.425 -11.969 1 97.56 96 VAL A C 1
ATOM 788 O O . VAL A 1 96 ? -10.133 0.511 -11.641 1 97.56 96 VAL A O 1
ATOM 791 N N . LEU A 1 97 ? -8.156 -0.497 -11.617 1 98.25 97 LEU A N 1
ATOM 792 C CA . LEU A 1 97 ? -7.559 0.526 -10.773 1 98.25 97 LEU A CA 1
ATOM 793 C C . LEU A 1 97 ? -6.035 0.498 -10.883 1 98.25 97 LEU A C 1
ATOM 795 O O . LEU A 1 97 ? -5.457 -0.525 -11.258 1 98.25 97 LEU A O 1
ATOM 799 N N . LYS A 1 98 ? -5.414 1.551 -10.711 1 98.81 98 LYS A N 1
ATOM 800 C CA . LYS A 1 98 ? -3.971 1.616 -10.492 1 98.81 98 LYS A CA 1
ATOM 801 C C . LYS A 1 98 ? -3.633 2.523 -9.312 1 98.81 98 LYS A C 1
ATOM 803 O O . LYS A 1 98 ? -4.375 3.461 -9.008 1 98.81 98 LYS A O 1
ATOM 808 N N . PHE A 1 99 ? -2.58 2.285 -8.602 1 98.94 99 PHE A N 1
ATOM 809 C CA . PHE A 1 99 ? -2.195 3.092 -7.453 1 98.94 99 PHE A CA 1
ATOM 810 C C . PHE A 1 99 ? -0.706 2.951 -7.164 1 98.94 99 PHE A C 1
ATOM 812 O O . PHE A 1 99 ? -0.097 1.933 -7.5 1 98.94 99 PHE A O 1
ATOM 819 N N . TYR A 1 100 ? -0.117 3.971 -6.617 1 98.94 100 TYR A N 1
ATOM 820 C CA . TYR A 1 100 ? 1.256 3.912 -6.125 1 98.94 100 TYR A CA 1
ATOM 821 C C . TYR A 1 100 ? 1.316 3.24 -4.758 1 98.94 100 TYR A C 1
ATOM 823 O O . TYR A 1 100 ? 0.588 3.621 -3.84 1 98.94 100 TYR A O 1
ATOM 831 N N . VAL A 1 101 ? 2.18 2.312 -4.602 1 98.81 101 VAL A N 1
ATOM 832 C CA . VAL A 1 101 ? 2.209 1.453 -3.422 1 98.81 101 VAL A CA 1
ATOM 833 C C . VAL A 1 101 ? 2.84 2.203 -2.25 1 98.81 101 VAL A C 1
ATOM 835 O O . VAL A 1 101 ? 2.324 2.166 -1.131 1 98.81 101 VAL A O 1
ATOM 838 N N . SER A 1 102 ? 3.934 2.891 -2.465 1 98.38 102 SER A N 1
ATOM 839 C CA . SER A 1 102 ? 4.688 3.631 -1.461 1 98.38 102 SER A CA 1
ATOM 840 C C . SER A 1 102 ? 5.398 4.832 -2.076 1 98.38 102 SER A C 1
ATOM 842 O O . SER A 1 102 ? 6.629 4.875 -2.127 1 98.38 102 SER A O 1
ATOM 844 N N . PRO A 1 103 ? 4.641 5.824 -2.477 1 98.31 103 PRO A N 1
ATOM 845 C CA . PRO A 1 103 ? 5.207 6.906 -3.289 1 98.31 103 PRO A CA 1
ATOM 846 C C . PRO A 1 103 ? 6.223 7.75 -2.523 1 98.31 103 PRO A C 1
ATOM 848 O O . PRO A 1 103 ? 6.934 8.562 -3.125 1 98.31 103 PRO A O 1
ATOM 851 N N . GLY A 1 104 ? 6.359 7.574 -1.241 1 96.75 104 GLY A N 1
ATOM 852 C CA . GLY A 1 104 ? 7.371 8.281 -0.47 1 96.75 104 GLY A CA 1
ATOM 853 C C . GLY A 1 104 ? 8.766 7.703 -0.646 1 96.75 104 GLY A C 1
ATOM 854 O O . GLY A 1 104 ? 9.758 8.391 -0.406 1 96.75 104 GLY A O 1
ATOM 855 N N . ILE A 1 105 ? 8.805 6.414 -1.113 1 97.25 105 ILE A N 1
ATOM 856 C CA . ILE A 1 105 ? 10.141 5.828 -1.151 1 97.25 105 ILE A CA 1
ATOM 857 C C . ILE A 1 105 ? 10.289 4.957 -2.398 1 97.25 105 ILE A C 1
ATOM 859 O O . ILE A 1 105 ? 11.367 4.434 -2.672 1 97.25 105 ILE A O 1
ATOM 863 N N . ALA A 1 106 ? 9.242 4.738 -3.131 1 98.19 106 ALA A N 1
ATOM 864 C CA . ALA A 1 106 ? 9.305 3.85 -4.289 1 98.19 106 ALA A CA 1
ATOM 865 C C . ALA A 1 106 ? 8.469 4.391 -5.441 1 98.19 106 ALA A C 1
ATOM 867 O O . ALA A 1 106 ? 7.434 5.027 -5.223 1 98.19 106 ALA A O 1
ATOM 868 N N . THR A 1 107 ? 8.828 4.051 -6.688 1 98.56 107 THR A N 1
ATOM 869 C CA . THR A 1 107 ? 8.109 4.5 -7.875 1 98.56 107 THR A CA 1
ATOM 870 C C . THR A 1 107 ? 7.082 3.457 -8.312 1 98.56 107 THR A C 1
ATOM 872 O O . THR A 1 107 ? 6.465 3.594 -9.367 1 98.56 107 THR A O 1
ATOM 875 N N . GLU A 1 108 ? 6.871 2.479 -7.555 1 98.62 108 GLU A N 1
ATOM 876 C CA . GLU A 1 108 ? 6.062 1.32 -7.926 1 98.62 108 GLU A CA 1
ATOM 877 C C . GLU A 1 108 ? 4.609 1.717 -8.164 1 98.62 108 GLU A C 1
ATOM 879 O O . GLU A 1 108 ? 3.891 2.07 -7.23 1 98.62 108 GLU A O 1
ATOM 884 N N . LEU A 1 109 ? 4.234 1.68 -9.43 1 98.81 109 LEU A N 1
ATOM 885 C CA . LEU A 1 109 ? 2.832 1.759 -9.828 1 98.81 109 LEU A CA 1
ATOM 886 C C . LEU A 1 109 ? 2.234 0.365 -9.992 1 98.81 109 LEU A C 1
ATOM 888 O O . LEU A 1 109 ? 2.725 -0.435 -10.789 1 98.81 109 LEU A O 1
ATOM 892 N N . MET A 1 110 ? 1.196 0.005 -9.211 1 98.94 110 MET A N 1
ATOM 893 C CA . MET A 1 110 ? 0.55 -1.304 -9.266 1 98.94 110 MET A CA 1
ATOM 894 C C . MET A 1 110 ? -0.803 -1.214 -9.961 1 98.94 110 MET A C 1
ATOM 896 O O . MET A 1 110 ? -1.562 -0.271 -9.734 1 98.94 110 MET A O 1
ATOM 900 N N . HIS A 1 111 ? -1.073 -2.168 -10.75 1 98.94 111 HIS A N 1
ATOM 901 C CA . HIS A 1 111 ? -2.324 -2.244 -11.5 1 98.94 111 HIS A CA 1
ATOM 902 C C . HIS A 1 111 ? -3.199 -3.387 -10.992 1 98.94 111 HIS A C 1
ATOM 904 O O . HIS A 1 111 ? -2.76 -4.539 -10.953 1 98.94 111 HIS A O 1
ATOM 910 N N . LEU A 1 112 ? -4.414 -3.076 -10.625 1 98.94 112 LEU A N 1
ATOM 911 C CA . LEU A 1 112 ? -5.375 -4.066 -10.156 1 98.94 112 LEU A CA 1
ATOM 912 C C . LEU A 1 112 ? -6.191 -4.625 -11.32 1 98.94 112 LEU A C 1
ATOM 914 O O . LEU A 1 112 ? -6.84 -3.869 -12.047 1 98.94 112 LEU A O 1
ATOM 918 N N . TYR A 1 113 ? -6.156 -5.914 -11.414 1 98.88 113 TYR A N 1
ATOM 919 C CA . TYR A 1 113 ? -6.918 -6.621 -12.438 1 98.88 113 TYR A CA 1
ATOM 920 C C . TYR A 1 113 ? -7.98 -7.516 -11.805 1 98.88 113 TYR A C 1
ATOM 922 O O . TYR A 1 113 ? -7.762 -8.094 -10.742 1 98.88 113 TYR A O 1
ATOM 930 N N . ILE A 1 114 ? -9.07 -7.66 -12.477 1 98.44 114 ILE A N 1
ATOM 931 C CA . ILE A 1 114 ? -10.047 -8.727 -12.273 1 98.44 114 ILE A CA 1
ATOM 932 C C . ILE A 1 114 ? -9.906 -9.773 -13.375 1 98.44 114 ILE A C 1
ATOM 934 O O . ILE A 1 114 ? -9.867 -9.438 -14.562 1 98.44 114 ILE A O 1
ATOM 938 N N . ALA A 1 115 ? -9.727 -10.953 -13.016 1 98.5 115 ALA A N 1
ATOM 939 C CA . ALA A 1 115 ? -9.609 -12.055 -13.969 1 98.5 115 ALA A CA 1
ATOM 940 C C . ALA A 1 115 ? -10.82 -12.977 -13.891 1 98.5 115 ALA A C 1
ATOM 942 O O . ALA A 1 115 ? -11.211 -13.414 -12.805 1 98.5 115 ALA A O 1
ATOM 943 N N . THR A 1 116 ? -11.43 -13.32 -15 1 97.38 116 THR A N 1
ATOM 944 C CA . THR A 1 116 ? -12.609 -14.188 -15.039 1 97.38 116 THR A CA 1
ATOM 945 C C . THR A 1 116 ? -12.477 -15.234 -16.141 1 97.38 116 THR A C 1
ATOM 947 O O . THR A 1 116 ? -11.531 -15.203 -16.922 1 97.38 116 THR A O 1
ATOM 950 N N . ASN A 1 117 ? -13.484 -16.234 -16.109 1 96.94 117 ASN A N 1
ATOM 951 C CA . ASN A 1 117 ? -13.438 -17.344 -17.047 1 96.94 117 ASN A CA 1
ATOM 952 C C . ASN A 1 117 ? -12.086 -18.062 -17.016 1 96.94 117 ASN A C 1
ATOM 954 O O . ASN A 1 117 ? -11.43 -18.219 -18.031 1 96.94 117 ASN A O 1
ATOM 958 N N . LEU A 1 118 ? -11.797 -18.5 -15.875 1 97.69 118 LEU A N 1
ATOM 959 C CA . LEU A 1 118 ? -10.508 -19.109 -15.594 1 97.69 118 LEU A CA 1
ATOM 960 C C . LEU A 1 118 ? -10.484 -20.562 -16.078 1 97.69 118 LEU A C 1
ATOM 962 O O . LEU A 1 118 ? -11.461 -21.297 -15.898 1 97.69 118 LEU A O 1
ATOM 966 N N . THR A 1 119 ? -9.383 -20.922 -16.656 1 98.31 119 THR A N 1
ATOM 967 C CA . THR A 1 119 ? -9.102 -22.312 -17 1 98.31 119 THR A CA 1
ATOM 968 C C . THR A 1 119 ? -7.914 -22.844 -16.188 1 98.31 119 THR A C 1
ATOM 970 O O . THR A 1 119 ? -6.848 -22.219 -16.172 1 98.31 119 THR A O 1
ATOM 973 N N . LYS A 1 120 ? -8.094 -23.922 -15.562 1 98.06 120 LYS A N 1
ATOM 974 C CA . LYS A 1 120 ? -7.059 -24.484 -14.711 1 98.06 120 LYS A CA 1
ATOM 975 C C . LYS A 1 120 ? -5.895 -25.016 -15.539 1 98.06 120 LYS A C 1
ATOM 977 O O . LYS A 1 120 ? -6.102 -25.656 -16.562 1 98.06 120 LYS A O 1
ATOM 982 N N . THR A 1 121 ? -4.742 -24.781 -15.117 1 98.25 121 THR A N 1
ATOM 983 C CA . THR A 1 121 ? -3.488 -25.328 -15.617 1 98.25 121 THR A CA 1
ATOM 984 C C . THR A 1 121 ? -2.652 -25.891 -14.469 1 98.25 121 THR A C 1
ATOM 986 O O . THR A 1 121 ? -3.182 -26.547 -13.57 1 98.25 121 THR A O 1
ATOM 989 N N . THR A 1 122 ? -1.33 -25.516 -14.461 1 97.81 122 THR A N 1
ATOM 990 C CA . THR A 1 122 ? -0.462 -25.969 -13.375 1 97.81 122 THR A CA 1
ATOM 991 C C . THR A 1 122 ? 0.35 -24.797 -12.82 1 97.81 122 THR A C 1
ATOM 993 O O . THR A 1 122 ? 0.851 -23.969 -13.586 1 97.81 122 THR A O 1
ATOM 996 N N . GLN A 1 123 ? 0.37 -24.797 -11.516 1 97.81 123 GLN A N 1
ATOM 997 C CA . GLN A 1 123 ? 1.221 -23.812 -10.859 1 97.81 123 GLN A CA 1
ATOM 998 C C . GLN A 1 123 ? 2.678 -23.969 -11.281 1 97.81 123 GLN A C 1
ATOM 1000 O O . GLN A 1 123 ? 3.174 -25.094 -11.414 1 97.81 123 GLN A O 1
ATOM 1005 N N . LYS A 1 124 ? 3.346 -22.906 -11.516 1 97.5 124 LYS A N 1
ATOM 1006 C CA . LYS A 1 124 ? 4.766 -22.875 -11.852 1 97.5 124 LYS A CA 1
ATOM 1007 C C . LYS A 1 124 ? 5.523 -21.906 -10.945 1 97.5 124 LYS A C 1
ATOM 1009 O O . LYS A 1 124 ? 5.973 -20.859 -11.398 1 97.5 124 LYS A O 1
ATOM 1014 N N . LEU A 1 125 ? 5.742 -22.328 -9.797 1 96.88 125 LEU A N 1
ATOM 1015 C CA . LEU A 1 125 ? 6.355 -21.469 -8.789 1 96.88 125 LEU A CA 1
ATOM 1016 C C . LEU A 1 125 ? 7.867 -21.406 -8.969 1 96.88 125 LEU A C 1
ATOM 1018 O O . LEU A 1 125 ? 8.492 -22.406 -9.328 1 96.88 125 LEU A O 1
ATOM 1022 N N . GLU A 1 126 ? 8.391 -20.234 -8.727 1 92.69 126 GLU A N 1
ATOM 1023 C CA . GLU A 1 126 ? 9.836 -20.141 -8.562 1 92.69 126 GLU A CA 1
ATOM 1024 C C . GLU A 1 126 ? 10.281 -20.797 -7.254 1 92.69 126 GLU A C 1
ATOM 1026 O O . GLU A 1 126 ? 9.477 -20.969 -6.336 1 92.69 126 GLU A O 1
ATOM 1031 N N . GLU A 1 127 ? 11.523 -21.031 -7.133 1 91.12 127 GLU A N 1
ATOM 1032 C CA . GLU A 1 127 ? 12.07 -21.766 -5.988 1 91.12 127 GLU A CA 1
ATOM 1033 C C . GLU A 1 127 ? 11.844 -21 -4.688 1 91.12 127 GLU A C 1
ATOM 1035 O O . GLU A 1 127 ? 11.688 -21.594 -3.625 1 91.12 127 GLU A O 1
ATOM 1040 N N . TYR A 1 128 ? 11.781 -19.719 -4.84 1 91.62 128 TYR A N 1
ATOM 1041 C CA . TYR A 1 128 ? 11.703 -18.906 -3.629 1 91.62 128 TYR A CA 1
ATOM 1042 C C . TYR A 1 128 ? 10.25 -18.656 -3.24 1 91.62 128 TYR A C 1
ATOM 1044 O O . TYR A 1 128 ? 9.977 -18.062 -2.193 1 91.62 128 TYR A O 1
ATOM 1052 N N . GLU A 1 129 ? 9.352 -19.094 -4.059 1 96.62 129 GLU A N 1
ATOM 1053 C CA . GLU A 1 129 ? 7.934 -18.875 -3.793 1 96.62 129 GLU A CA 1
ATOM 1054 C C . GLU A 1 129 ? 7.316 -20.062 -3.066 1 96.62 129 GLU A C 1
ATOM 1056 O O . GLU A 1 129 ? 7.34 -21.188 -3.576 1 96.62 129 GLU A O 1
ATOM 1061 N N . VAL A 1 130 ? 6.852 -19.844 -1.886 1 98.25 130 VAL A N 1
ATOM 1062 C CA . VAL A 1 130 ? 6.039 -20.797 -1.153 1 98.25 130 VAL A CA 1
ATOM 1063 C C . VAL A 1 130 ? 4.609 -20.281 -1.025 1 98.25 130 VAL A C 1
ATOM 1065 O O . VAL A 1 130 ? 4.332 -19.406 -0.205 1 98.25 130 VAL A O 1
ATOM 1068 N N . ILE A 1 131 ? 3.734 -20.797 -1.878 1 98.69 131 ILE A N 1
ATOM 1069 C CA . ILE A 1 131 ? 2.398 -20.25 -2.084 1 98.69 131 ILE A CA 1
ATOM 1070 C C . ILE A 1 131 ? 1.368 -21.375 -2.066 1 98.69 131 ILE A C 1
ATOM 1072 O O . ILE A 1 131 ? 1.573 -22.422 -2.688 1 98.69 131 ILE A O 1
ATOM 1076 N N . GLU A 1 132 ? 0.329 -21.203 -1.349 1 98.56 132 GLU A N 1
ATOM 1077 C CA . GLU A 1 132 ? -0.813 -22.109 -1.313 1 98.56 132 GLU A CA 1
ATOM 1078 C C . GLU A 1 132 ? -2.105 -21.391 -1.683 1 98.56 132 GLU A C 1
ATOM 1080 O O . GLU A 1 132 ? -2.648 -20.625 -0.879 1 98.56 132 GLU A O 1
ATOM 1085 N N . PRO A 1 133 ? -2.646 -21.672 -2.834 1 98.75 133 PRO A N 1
ATOM 1086 C CA . PRO A 1 133 ? -3.918 -21.047 -3.205 1 98.75 133 PRO A CA 1
ATOM 1087 C C . PRO A 1 133 ? -5.113 -21.656 -2.482 1 98.75 133 PRO A C 1
ATOM 1089 O O . PRO A 1 133 ? -5.09 -22.844 -2.15 1 98.75 133 PRO A O 1
ATOM 1092 N N . PHE A 1 134 ? -6.156 -20.859 -2.252 1 98.81 134 PHE A N 1
ATOM 1093 C CA . PHE A 1 134 ? -7.398 -21.375 -1.684 1 98.81 134 PHE A CA 1
ATOM 1094 C C . PHE A 1 134 ? -8.578 -20.5 -2.104 1 98.81 134 PHE A C 1
ATOM 1096 O O . PHE A 1 134 ? -8.414 -19.312 -2.383 1 98.81 134 PHE A O 1
ATOM 1103 N N . GLU A 1 135 ? -9.727 -21.125 -2.125 1 98.69 135 GLU A N 1
ATOM 1104 C CA . GLU A 1 135 ? -10.953 -20.469 -2.559 1 98.69 135 GLU A CA 1
ATOM 1105 C C . GLU A 1 135 ? -11.766 -19.969 -1.364 1 98.69 135 GLU A C 1
ATOM 1107 O O . GLU A 1 135 ? -11.805 -20.625 -0.322 1 98.69 135 GLU A O 1
ATOM 1112 N N . LEU A 1 136 ? -12.383 -18.859 -1.517 1 98.75 136 LEU A N 1
ATOM 1113 C CA . LEU A 1 136 ? -13.328 -18.328 -0.542 1 98.75 136 LEU A CA 1
ATOM 1114 C C . LEU A 1 136 ? -14.273 -17.312 -1.192 1 98.75 136 LEU A C 1
ATOM 1116 O O . LEU A 1 136 ? -14.07 -16.938 -2.346 1 98.75 136 LEU A O 1
ATOM 1120 N N . THR A 1 137 ? -15.289 -16.938 -0.507 1 98.19 137 THR A N 1
ATOM 1121 C CA . THR A 1 137 ? -16.188 -15.898 -1.016 1 98.19 137 THR A CA 1
ATOM 1122 C C . THR A 1 137 ? -15.617 -14.516 -0.718 1 98.19 137 THR A C 1
ATOM 1124 O O . THR A 1 137 ? -14.797 -14.352 0.182 1 98.19 137 THR A O 1
ATOM 1127 N N . ILE A 1 138 ? -16.062 -13.523 -1.438 1 97.12 138 ILE A N 1
ATOM 1128 C CA . ILE A 1 138 ? -15.688 -12.148 -1.176 1 97.12 138 ILE A CA 1
ATOM 1129 C C . ILE A 1 138 ? -16.062 -11.766 0.254 1 97.12 138 ILE A C 1
ATOM 1131 O O . ILE A 1 138 ? -15.289 -11.109 0.957 1 97.12 138 ILE A O 1
ATOM 1135 N N . ASP A 1 139 ? -17.203 -12.219 0.69 1 97.75 139 ASP A N 1
ATOM 1136 C CA . ASP A 1 139 ? -17.672 -11.914 2.041 1 97.75 139 ASP A CA 1
ATOM 1137 C C . ASP A 1 139 ? -16.734 -12.508 3.09 1 97.75 139 ASP A C 1
ATOM 1139 O O . ASP A 1 139 ? -16.422 -11.859 4.094 1 97.75 139 ASP A O 1
ATOM 1143 N N . GLU A 1 140 ? -16.344 -13.711 2.891 1 98.81 140 GLU A N 1
ATOM 1144 C CA . GLU A 1 140 ? -15.391 -14.336 3.801 1 98.81 140 GLU A CA 1
ATOM 1145 C C . GLU A 1 140 ? -14.07 -13.57 3.838 1 98.81 140 GLU A C 1
ATOM 1147 O O . GLU A 1 140 ? -13.477 -13.391 4.906 1 98.81 140 GLU A O 1
ATOM 1152 N N . ALA A 1 141 ? -13.625 -13.102 2.68 1 98.88 141 ALA A N 1
ATOM 1153 C CA . ALA A 1 141 ? -12.375 -12.344 2.607 1 98.88 141 ALA A CA 1
ATOM 1154 C C . ALA A 1 141 ? -12.492 -11.023 3.369 1 98.88 141 ALA A C 1
ATOM 1156 O O . ALA A 1 141 ? -11.57 -10.633 4.086 1 98.88 141 ALA A O 1
ATOM 1157 N N . ILE A 1 142 ? -13.617 -10.375 3.188 1 98.62 142 ILE A N 1
ATOM 1158 C CA . ILE A 1 142 ? -13.844 -9.109 3.887 1 98.62 142 ILE A CA 1
ATOM 1159 C C . ILE A 1 142 ? -13.867 -9.359 5.395 1 98.62 142 ILE A C 1
ATOM 1161 O O . ILE A 1 142 ? -13.305 -8.57 6.164 1 98.62 142 ILE A O 1
ATOM 1165 N N . LYS A 1 143 ? -14.492 -10.422 5.828 1 98.69 143 LYS A N 1
ATOM 1166 C CA . LYS A 1 143 ? -14.492 -10.797 7.238 1 98.69 143 LYS A CA 1
ATOM 1167 C C . LYS A 1 143 ? -13.07 -11.016 7.754 1 98.69 143 LYS A C 1
ATOM 1169 O O . LYS A 1 143 ? -12.758 -10.664 8.891 1 98.69 143 LYS A O 1
ATOM 1174 N N . MET A 1 144 ? -12.242 -11.625 6.957 1 98.88 144 MET A N 1
ATOM 1175 C CA . MET A 1 144 ? -10.852 -11.859 7.332 1 98.88 144 MET A CA 1
ATOM 1176 C C . MET A 1 144 ? -10.125 -10.539 7.547 1 98.88 144 MET A C 1
ATOM 1178 O O . MET A 1 144 ? -9.242 -10.438 8.406 1 98.88 144 MET A O 1
ATOM 1182 N N . ILE A 1 145 ? -10.461 -9.477 6.711 1 98.81 145 ILE A N 1
ATOM 1183 C CA . ILE A 1 145 ? -9.898 -8.148 6.938 1 98.81 145 ILE A CA 1
ATOM 1184 C C . ILE A 1 145 ? -10.336 -7.633 8.305 1 98.81 145 ILE A C 1
ATOM 1186 O O . ILE A 1 145 ? -9.508 -7.172 9.094 1 98.81 145 ILE A O 1
ATOM 1190 N N . ASP A 1 146 ? -11.617 -7.781 8.625 1 97.88 146 ASP A N 1
ATOM 1191 C CA . ASP A 1 146 ? -12.18 -7.285 9.875 1 97.88 146 ASP A CA 1
ATOM 1192 C C . ASP A 1 146 ? -11.555 -7.984 11.078 1 97.88 146 ASP A C 1
ATOM 1194 O O . ASP A 1 146 ? -11.406 -7.383 12.148 1 97.88 146 ASP A O 1
ATOM 1198 N N . GLU A 1 147 ? -11.148 -9.195 10.891 1 98.5 147 GLU A N 1
ATOM 1199 C CA . GLU A 1 147 ? -10.578 -10.008 11.969 1 98.5 147 GLU A CA 1
ATOM 1200 C C . GLU A 1 147 ? -9.07 -9.82 12.055 1 98.5 147 GLU A C 1
ATOM 1202 O O . GLU A 1 147 ? -8.414 -10.414 12.914 1 98.5 147 GLU A O 1
ATOM 1207 N N . GLY A 1 148 ? -8.531 -9.023 11.211 1 98.44 148 GLY A N 1
ATOM 1208 C CA . GLY A 1 148 ? -7.102 -8.758 11.234 1 98.44 148 GLY A CA 1
ATOM 1209 C C . GLY A 1 148 ? -6.273 -9.898 10.664 1 98.44 148 GLY A C 1
ATOM 1210 O O . GLY A 1 148 ? -5.062 -9.961 10.883 1 98.44 148 GLY A O 1
ATOM 1211 N N . LYS A 1 149 ? -6.895 -10.805 9.883 1 98.81 149 LYS A N 1
ATOM 1212 C CA . LYS A 1 149 ? -6.203 -11.961 9.336 1 98.81 149 LYS A CA 1
ATOM 1213 C C . LYS A 1 149 ? -5.492 -11.609 8.031 1 98.81 149 LYS A C 1
ATOM 1215 O O . LYS A 1 149 ? -4.434 -12.164 7.723 1 98.81 149 LYS A O 1
ATOM 1220 N N . ILE A 1 150 ? -6.117 -10.766 7.219 1 98.94 150 ILE A N 1
ATOM 1221 C CA . ILE A 1 150 ? -5.434 -10.242 6.039 1 98.94 150 ILE A CA 1
ATOM 1222 C C . ILE A 1 150 ? -4.695 -8.953 6.398 1 98.94 150 ILE A C 1
ATOM 1224 O O . ILE A 1 150 ? -5.316 -7.969 6.801 1 98.94 150 ILE A O 1
ATOM 1228 N N . GLU A 1 151 ? -3.408 -8.961 6.203 1 98.88 151 GLU A N 1
ATOM 1229 C CA . GLU A 1 151 ? -2.576 -7.828 6.602 1 98.88 151 GLU A CA 1
ATOM 1230 C C . GLU A 1 151 ? -1.853 -7.227 5.402 1 98.88 151 GLU A C 1
ATOM 1232 O O . GLU A 1 151 ? -1.146 -6.223 5.535 1 98.88 151 GLU A O 1
ATOM 1237 N N . ASP A 1 152 ? -1.974 -7.812 4.25 1 98.94 152 ASP A N 1
ATOM 1238 C CA . ASP A 1 152 ? -1.332 -7.332 3.031 1 98.94 152 ASP A CA 1
ATOM 1239 C C . ASP A 1 152 ? -2.088 -6.145 2.441 1 98.94 152 ASP A C 1
ATOM 1241 O O . ASP A 1 152 ? -3.238 -6.281 2.021 1 98.94 152 ASP A O 1
ATOM 1245 N N . GLY A 1 153 ? -1.428 -5.016 2.293 1 98.94 153 GLY A N 1
ATOM 1246 C CA . GLY A 1 153 ? -2.062 -3.766 1.903 1 98.94 153 GLY A CA 1
ATOM 1247 C C . GLY A 1 153 ? -2.734 -3.838 0.545 1 98.94 153 GLY A C 1
ATOM 1248 O O . GLY A 1 153 ? -3.889 -3.432 0.396 1 98.94 153 GLY A O 1
ATOM 1249 N N . LYS A 1 154 ? -2.021 -4.324 -0.435 1 98.94 154 LYS A N 1
ATOM 1250 C CA . LYS A 1 154 ? -2.596 -4.371 -1.776 1 98.94 154 LYS A CA 1
ATOM 1251 C C . LYS A 1 154 ? -3.842 -5.25 -1.809 1 98.94 154 LYS A C 1
ATOM 1253 O O . LYS A 1 154 ? -4.785 -4.977 -2.555 1 98.94 154 LYS A O 1
ATOM 1258 N N . THR A 1 155 ? -3.828 -6.344 -1.024 1 99 155 THR A N 1
ATOM 1259 C CA . THR A 1 155 ? -4.973 -7.246 -0.976 1 99 155 THR A CA 1
ATOM 1260 C C . THR A 1 155 ? -6.16 -6.582 -0.284 1 99 155 THR A C 1
ATOM 1262 O O . THR A 1 155 ? -7.289 -6.66 -0.768 1 99 155 THR A O 1
ATOM 1265 N N . ILE A 1 156 ? -5.891 -5.914 0.825 1 99 156 ILE A N 1
ATOM 1266 C CA . ILE A 1 156 ? -6.945 -5.203 1.54 1 99 156 ILE A CA 1
ATOM 1267 C C . ILE A 1 156 ? -7.566 -4.145 0.627 1 99 156 ILE A C 1
ATOM 1269 O O . ILE A 1 156 ? -8.789 -4.09 0.475 1 99 156 ILE A O 1
ATOM 1273 N N . LEU A 1 157 ? -6.711 -3.344 -0.005 1 98.94 157 LEU A N 1
ATOM 1274 C CA . LEU A 1 157 ? -7.176 -2.311 -0.923 1 98.94 157 LEU A CA 1
ATOM 1275 C C . LEU A 1 157 ? -8.039 -2.914 -2.029 1 98.94 157 LEU A C 1
ATOM 1277 O O . LEU A 1 157 ? -9.141 -2.432 -2.299 1 98.94 157 LEU A O 1
ATOM 1281 N N . SER A 1 158 ? -7.559 -3.959 -2.646 1 98.94 158 SER A N 1
ATOM 1282 C CA . SER A 1 158 ? -8.242 -4.59 -3.771 1 98.94 158 SER A CA 1
ATOM 1283 C C . SER A 1 158 ? -9.609 -5.129 -3.361 1 98.94 158 SER A C 1
ATOM 1285 O O . SER A 1 158 ? -10.602 -4.906 -4.051 1 98.94 158 SER A O 1
ATOM 1287 N N . LEU A 1 159 ? -9.625 -5.824 -2.238 1 98.88 159 LEU A N 1
ATOM 1288 C CA . LEU A 1 159 ? -10.875 -6.414 -1.759 1 98.88 159 LEU A CA 1
ATOM 1289 C C . LEU A 1 159 ? -11.898 -5.332 -1.434 1 98.88 159 LEU A C 1
ATOM 1291 O O . LEU A 1 159 ? -13.078 -5.465 -1.774 1 98.88 159 LEU A O 1
ATOM 1295 N N . LEU A 1 160 ? -11.453 -4.285 -0.778 1 98.81 160 LEU A N 1
ATOM 1296 C CA . LEU A 1 160 ? -12.367 -3.205 -0.408 1 98.81 160 LEU A CA 1
ATOM 1297 C C . LEU A 1 160 ? -12.891 -2.488 -1.646 1 98.81 160 LEU A C 1
ATOM 1299 O O . LEU A 1 160 ? -14.07 -2.143 -1.714 1 98.81 160 LEU A O 1
ATOM 1303 N N . PHE A 1 161 ? -12.016 -2.27 -2.609 1 98.75 161 PHE A N 1
ATOM 1304 C CA . PHE A 1 161 ? -12.422 -1.635 -3.857 1 98.75 161 PHE A CA 1
ATOM 1305 C C . PHE A 1 161 ? -13.461 -2.484 -4.578 1 98.75 161 PHE A C 1
ATOM 1307 O O . PHE A 1 161 ? -14.516 -1.982 -4.977 1 98.75 161 PHE A O 1
ATOM 1314 N N . ILE A 1 162 ? -13.164 -3.748 -4.699 1 97.69 162 ILE A N 1
ATOM 1315 C CA . ILE A 1 162 ? -14.031 -4.672 -5.426 1 97.69 162 ILE A CA 1
ATOM 1316 C C . ILE A 1 162 ? -15.367 -4.805 -4.695 1 97.69 162 ILE A C 1
ATOM 1318 O O . ILE A 1 162 ? -16.438 -4.785 -5.324 1 97.69 162 ILE A O 1
ATOM 1322 N N . SER A 1 163 ? -15.297 -4.969 -3.354 1 97.19 163 SER A N 1
ATOM 1323 C CA . SER A 1 163 ? -16.516 -5.105 -2.57 1 97.19 163 SER A CA 1
ATOM 1324 C C . SER A 1 163 ? -17.406 -3.883 -2.727 1 97.19 163 SER A C 1
ATOM 1326 O O . SER A 1 163 ? -18.641 -4.012 -2.852 1 97.19 163 SER A O 1
ATOM 1328 N N . ARG A 1 164 ? -16.844 -2.719 -2.768 1 96.5 164 ARG A N 1
ATOM 1329 C CA . ARG A 1 164 ? -17.609 -1.477 -2.9 1 96.5 164 ARG A CA 1
ATOM 1330 C C . ARG A 1 164 ? -18.297 -1.398 -4.258 1 96.5 164 ARG A C 1
ATOM 1332 O O . ARG A 1 164 ? -19.422 -0.905 -4.359 1 96.5 164 ARG A O 1
ATOM 1339 N N . LYS A 1 165 ? -17.641 -1.909 -5.277 1 94.81 165 LYS A N 1
ATOM 1340 C CA . LYS A 1 165 ? -18.141 -1.805 -6.645 1 94.81 165 LYS A CA 1
ATOM 1341 C C . LYS A 1 165 ? -18.75 -3.127 -7.113 1 94.81 165 LYS A C 1
ATOM 1343 O O . LYS A 1 165 ? -18.859 -3.373 -8.312 1 94.81 165 LYS A O 1
ATOM 1348 N N . TYR A 1 166 ? -19.094 -3.945 -6.246 1 92.31 166 TYR A N 1
ATOM 1349 C CA . TYR A 1 166 ? -19.438 -5.336 -6.523 1 92.31 166 TYR A CA 1
ATOM 1350 C C . TYR A 1 166 ? -20.562 -5.434 -7.543 1 92.31 166 TYR A C 1
ATOM 1352 O O . TYR A 1 166 ? -20.516 -6.262 -8.453 1 92.31 166 TYR A O 1
ATOM 1360 N N . GLN A 1 167 ? -21.562 -4.586 -7.441 1 88.12 167 GLN A N 1
ATOM 1361 C CA . GLN A 1 167 ? -22.688 -4.637 -8.367 1 88.12 167 GLN A CA 1
ATOM 1362 C C . GLN A 1 167 ? -22.25 -4.285 -9.789 1 88.12 167 GLN A C 1
ATOM 1364 O O . GLN A 1 167 ? -22.688 -4.922 -10.75 1 88.12 167 GLN A O 1
ATOM 1369 N N . GLU A 1 168 ? -21.391 -3.316 -9.906 1 88.88 168 GLU A N 1
ATOM 1370 C CA . GLU A 1 168 ? -20.859 -2.924 -11.211 1 88.88 168 GLU A CA 1
ATOM 1371 C C . GLU A 1 168 ? -19.953 -4.012 -11.781 1 88.88 168 GLU A C 1
ATOM 1373 O O . GLU A 1 168 ? -20.016 -4.293 -12.984 1 88.88 168 GLU A O 1
ATOM 1378 N N . ILE A 1 169 ? -19.25 -4.629 -10.93 1 88.81 169 ILE A N 1
ATOM 1379 C CA . ILE A 1 169 ? -18.266 -5.625 -11.344 1 88.81 169 ILE A CA 1
ATOM 1380 C C . ILE A 1 169 ? -18.969 -6.938 -11.68 1 88.81 169 ILE A C 1
ATOM 1382 O O . ILE A 1 169 ? -18.531 -7.672 -12.57 1 88.81 169 ILE A O 1
ATOM 1386 N N . ARG A 1 170 ? -20.047 -7.191 -11.078 1 87.5 170 ARG A N 1
ATOM 1387 C CA . ARG A 1 170 ? -20.828 -8.398 -11.352 1 87.5 170 ARG A CA 1
ATOM 1388 C C . ARG A 1 170 ? -21.234 -8.461 -12.812 1 87.5 170 ARG A C 1
ATOM 1390 O O . ARG A 1 170 ? -21.312 -9.547 -13.398 1 87.5 170 ARG A O 1
ATOM 1397 N N . SER A 1 171 ? -21.5 -7.324 -13.383 1 83.69 171 SER A N 1
ATOM 1398 C CA . SER A 1 171 ? -21.844 -7.281 -14.805 1 83.69 171 SER A CA 1
ATOM 1399 C C . SER A 1 171 ? -20.688 -7.773 -15.664 1 83.69 171 SER A C 1
ATOM 1401 O O . SER A 1 171 ? -20.906 -8.414 -16.688 1 83.69 171 SER A O 1
ATOM 1403 N N . LEU A 1 172 ? -19.484 -7.551 -15.258 1 81.06 172 LEU A N 1
ATOM 1404 C CA . LEU A 1 172 ? -18.297 -8.016 -15.945 1 81.06 172 LEU A CA 1
ATOM 1405 C C . LEU A 1 172 ? -18.141 -9.531 -15.812 1 81.06 172 LEU A C 1
ATOM 1407 O O . LEU A 1 172 ? -17.562 -10.18 -16.688 1 81.06 172 LEU A O 1
ATOM 1411 N N . LEU A 1 173 ? -18.656 -10.102 -14.766 1 83.5 173 LEU A N 1
ATOM 1412 C CA . LEU A 1 173 ? -18.5 -11.508 -14.422 1 83.5 173 LEU A CA 1
ATOM 1413 C C . LEU A 1 173 ? -19.5 -12.375 -15.188 1 83.5 173 LEU A C 1
ATOM 1415 O O . LEU A 1 173 ? -19.266 -13.57 -15.375 1 83.5 173 LEU A O 1
ATOM 1419 N N . GLN A 1 174 ? -20.719 -11.859 -15.523 1 78.56 174 GLN A N 1
ATOM 1420 C CA . GLN A 1 174 ? -21.781 -12.602 -16.203 1 78.56 174 GLN A CA 1
ATOM 1421 C C . GLN A 1 174 ? -21.516 -12.68 -17.703 1 78.56 174 GLN A C 1
ATOM 1423 O O . GLN A 1 174 ? -22.031 -13.57 -18.391 1 78.56 174 GLN A O 1
ATOM 1428 N N . GLY A 1 175 ? -20.672 -11.852 -18.25 1 65.88 175 GLY A N 1
ATOM 1429 C CA . GLY A 1 175 ? -20.469 -11.898 -19.688 1 65.88 175 GLY A CA 1
ATOM 1430 C C . GLY A 1 175 ? -19.25 -12.688 -20.094 1 65.88 175 GLY A C 1
ATOM 1431 O O . GLY A 1 175 ? -18.375 -12.977 -19.25 1 65.88 175 GLY A O 1
ATOM 1432 N N . MET B 1 1 ? 23.594 -8.148 5.18 1 95 1 MET B N 1
ATOM 1433 C CA . MET B 1 1 ? 24.484 -7.059 4.801 1 95 1 MET B CA 1
ATOM 1434 C C . MET B 1 1 ? 23.703 -5.781 4.531 1 95 1 MET B C 1
ATOM 1436 O O . MET B 1 1 ? 22.719 -5.797 3.795 1 95 1 MET B O 1
ATOM 1440 N N . ARG B 1 2 ? 24.109 -4.75 5.102 1 95.31 2 ARG B N 1
ATOM 1441 C CA . ARG B 1 2 ? 23.453 -3.463 4.887 1 95.31 2 ARG B CA 1
ATOM 1442 C C . ARG B 1 2 ? 24.094 -2.713 3.723 1 95.31 2 ARG B C 1
ATOM 1444 O O . ARG B 1 2 ? 25.281 -2.42 3.746 1 95.31 2 ARG B O 1
ATOM 1451 N N . ILE B 1 3 ? 23.297 -2.307 2.785 1 94.62 3 ILE B N 1
ATOM 1452 C CA . ILE B 1 3 ? 23.766 -1.683 1.552 1 94.62 3 ILE B CA 1
ATOM 1453 C C . ILE B 1 3 ? 23.547 -0.173 1.623 1 94.62 3 ILE B C 1
ATOM 1455 O O . ILE B 1 3 ? 24.234 0.591 0.939 1 94.62 3 ILE B O 1
ATOM 1459 N N . TYR B 1 4 ? 22.641 0.182 2.371 1 95.12 4 TYR B N 1
ATOM 1460 C CA . TYR B 1 4 ? 22.266 1.588 2.498 1 95.12 4 TYR B CA 1
ATOM 1461 C C . TYR B 1 4 ? 21.578 1.853 3.828 1 95.12 4 TYR B C 1
ATOM 1463 O O . TYR B 1 4 ? 20.891 0.973 4.367 1 95.12 4 TYR B O 1
ATOM 1471 N N . SER B 1 5 ? 21.766 3.1 4.355 1 94.56 5 SER B N 1
ATOM 1472 C CA . SER B 1 5 ? 21.125 3.5 5.598 1 94.56 5 SER B CA 1
ATOM 1473 C C . SER B 1 5 ? 20.688 4.961 5.547 1 94.56 5 SER B C 1
ATOM 1475 O O . SER B 1 5 ? 21.422 5.82 5.062 1 94.56 5 SER B O 1
ATOM 1477 N N . SER B 1 6 ? 19.484 5.18 5.922 1 90 6 SER B N 1
ATOM 1478 C CA . SER B 1 6 ? 18.938 6.523 6.09 1 90 6 SER B CA 1
ATOM 1479 C C . SER B 1 6 ? 18.078 6.621 7.348 1 90 6 SER B C 1
ATOM 1481 O O . SER B 1 6 ? 17.953 5.648 8.094 1 90 6 SER B O 1
ATOM 1483 N N . LYS B 1 7 ? 17.594 7.844 7.59 1 83.69 7 LYS B N 1
ATOM 1484 C CA . LYS B 1 7 ? 16.734 8.062 8.75 1 83.69 7 LYS B CA 1
ATOM 1485 C C . LYS B 1 7 ? 15.422 7.305 8.609 1 83.69 7 LYS B C 1
ATOM 1487 O O . LYS B 1 7 ? 14.812 6.922 9.609 1 83.69 7 LYS B O 1
ATOM 1492 N N . LYS B 1 8 ? 15.016 7.023 7.426 1 87.81 8 LYS B N 1
ATOM 1493 C CA . LYS B 1 8 ? 13.688 6.477 7.191 1 87.81 8 LYS B CA 1
ATOM 1494 C C . LYS B 1 8 ? 13.742 4.969 6.973 1 87.81 8 LYS B C 1
ATOM 1496 O O . LYS B 1 8 ? 12.828 4.242 7.371 1 87.81 8 LYS B O 1
ATOM 1501 N N . PHE B 1 9 ? 14.836 4.504 6.293 1 94.12 9 PHE B N 1
ATOM 1502 C CA . PHE B 1 9 ? 14.898 3.076 5.992 1 94.12 9 PHE B CA 1
ATOM 1503 C C . PHE B 1 9 ? 16.328 2.645 5.699 1 94.12 9 PHE B C 1
ATOM 1505 O O . PHE B 1 9 ? 17.188 3.482 5.43 1 94.12 9 PHE B O 1
ATOM 1512 N N . ASP B 1 10 ? 16.516 1.372 5.832 1 97.31 10 ASP B N 1
ATOM 1513 C CA . ASP B 1 10 ? 17.75 0.708 5.398 1 97.31 10 ASP B CA 1
ATOM 1514 C C . ASP B 1 10 ? 17.484 -0.225 4.219 1 97.31 10 ASP B C 1
ATOM 1516 O O . ASP B 1 10 ? 16.328 -0.612 3.977 1 97.31 10 ASP B O 1
ATOM 1520 N N . VAL B 1 11 ? 18.438 -0.498 3.477 1 97.69 11 VAL B N 1
ATOM 1521 C CA . VAL B 1 11 ? 18.406 -1.562 2.479 1 97.69 11 VAL B CA 1
ATOM 1522 C C . VAL B 1 11 ? 19.375 -2.674 2.873 1 97.69 11 VAL B C 1
ATOM 1524 O O . VAL B 1 11 ? 20.578 -2.424 3.07 1 97.69 11 VAL B O 1
ATOM 1527 N N . LEU B 1 12 ? 18.859 -3.836 3.023 1 98.06 12 LEU B N 1
ATOM 1528 C CA . LEU B 1 12 ? 19.625 -4.984 3.479 1 98.06 12 LEU B CA 1
ATOM 1529 C C . LEU B 1 12 ? 19.562 -6.117 2.461 1 98.06 12 LEU B C 1
ATOM 1531 O O . LEU B 1 12 ? 18.625 -6.199 1.67 1 98.06 12 LEU B O 1
ATOM 1535 N N . ILE B 1 13 ? 20.562 -6.934 2.424 1 97.69 13 ILE B N 1
ATOM 1536 C CA . ILE B 1 13 ? 20.594 -8.227 1.744 1 97.69 13 ILE B CA 1
ATOM 1537 C C . ILE B 1 13 ? 20.812 -9.336 2.764 1 97.69 13 ILE B C 1
ATOM 1539 O O . ILE B 1 13 ? 21.781 -9.312 3.521 1 97.69 13 ILE B O 1
ATOM 1543 N N . GLU B 1 14 ? 19.953 -10.219 2.816 1 97.69 14 GLU B N 1
ATOM 1544 C CA . GLU B 1 14 ? 20.047 -11.32 3.771 1 97.69 14 GLU B CA 1
ATOM 1545 C C . GLU B 1 14 ? 19.625 -12.641 3.133 1 97.69 14 GLU B C 1
ATOM 1547 O O . GLU B 1 14 ? 18.953 -12.656 2.094 1 97.69 14 GLU B O 1
ATOM 1552 N N . ASN B 1 15 ? 20.109 -13.695 3.73 1 97.88 15 ASN B N 1
ATOM 1553 C CA . ASN B 1 15 ? 19.672 -15.031 3.3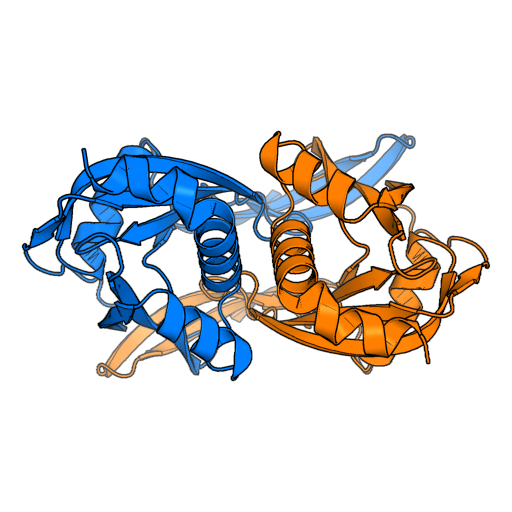63 1 97.88 15 ASN B CA 1
ATOM 1554 C C . ASN B 1 15 ? 18.531 -15.516 4.266 1 97.88 15 ASN B C 1
ATOM 1556 O O . ASN B 1 15 ? 18.578 -15.328 5.484 1 97.88 15 ASN B O 1
ATOM 1560 N N . PHE B 1 16 ? 17.562 -16.109 3.637 1 98 16 PHE B N 1
ATOM 1561 C CA . PHE B 1 16 ? 16.406 -16.594 4.387 1 98 16 PHE B CA 1
ATOM 1562 C C . PHE B 1 16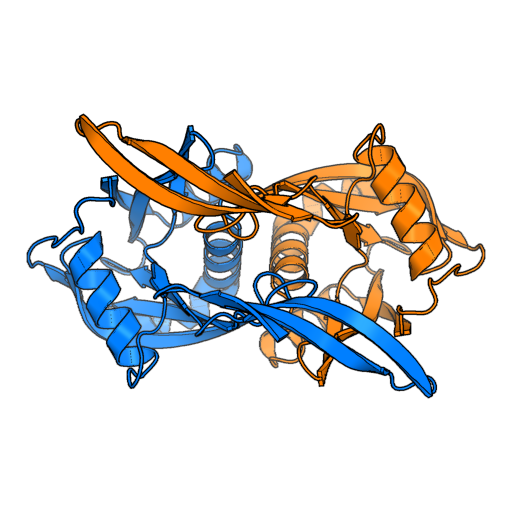 ? 16.172 -18.078 4.133 1 98 16 PHE B C 1
ATOM 1564 O O . PHE B 1 16 ? 16.312 -18.547 3.002 1 98 16 PHE B O 1
ATOM 1571 N N . ASN B 1 17 ? 15.867 -18.75 5.219 1 97.69 17 ASN B N 1
ATOM 1572 C CA . ASN B 1 17 ? 15.375 -20.109 5.078 1 97.69 17 ASN B CA 1
ATOM 1573 C C . ASN B 1 17 ? 13.867 -20.141 4.816 1 97.69 17 ASN B C 1
ATOM 1575 O O . ASN B 1 17 ? 13.102 -19.484 5.52 1 97.69 17 ASN B O 1
ATOM 1579 N N . LEU B 1 18 ? 13.508 -20.891 3.867 1 98.12 18 LEU B N 1
ATOM 1580 C CA . LEU B 1 18 ? 12.094 -21 3.506 1 98.12 18 LEU B CA 1
ATOM 1581 C C . LEU B 1 18 ? 11.477 -22.266 4.094 1 98.12 18 LEU B C 1
ATOM 1583 O O . LEU B 1 18 ? 12.188 -23.234 4.375 1 98.12 18 LEU B O 1
ATOM 1587 N N . PRO B 1 19 ? 10.188 -22.25 4.285 1 97.31 19 PRO B N 1
ATOM 1588 C CA . PRO B 1 19 ? 9.516 -23.422 4.84 1 97.31 19 PRO B CA 1
ATOM 1589 C C . PRO B 1 19 ? 9.672 -24.672 3.965 1 97.31 19 PRO B C 1
ATOM 1591 O O . PRO B 1 19 ? 9.539 -25.797 4.453 1 97.31 19 PRO B O 1
ATOM 1594 N N . ASN B 1 20 ? 9.961 -24.516 2.729 1 95.56 20 ASN B N 1
ATOM 1595 C CA . ASN B 1 20 ? 10.102 -25.656 1.832 1 95.56 20 ASN B CA 1
ATOM 1596 C C . ASN B 1 20 ? 11.531 -26.203 1.849 1 95.56 20 ASN B C 1
ATOM 1598 O O . ASN B 1 20 ? 11.883 -27.047 1.021 1 95.56 20 ASN B O 1
ATOM 1602 N N . GLY B 1 21 ? 12.352 -25.641 2.697 1 96.19 21 GLY B N 1
ATOM 1603 C CA . GLY B 1 21 ? 13.703 -26.141 2.9 1 96.19 21 GLY B CA 1
ATOM 1604 C C . GLY B 1 21 ? 14.742 -25.422 2.068 1 96.19 21 GLY B C 1
ATOM 1605 O O . GLY B 1 21 ? 15.945 -25.641 2.236 1 96.19 21 GLY B O 1
ATOM 1606 N N . LYS B 1 22 ? 14.297 -24.578 1.175 1 96.81 22 LYS B N 1
ATOM 1607 C CA . LYS B 1 22 ? 15.234 -23.844 0.332 1 96.81 22 LYS B CA 1
ATOM 1608 C C . LYS B 1 22 ? 15.695 -22.562 1.02 1 96.81 22 LYS B C 1
ATOM 1610 O O . LYS B 1 22 ? 15.148 -22.172 2.055 1 96.81 22 LYS B O 1
ATOM 1615 N N . GLN B 1 23 ? 16.75 -22.047 0.478 1 97 23 GLN B N 1
ATOM 1616 C CA . GLN B 1 23 ? 17.25 -20.75 0.908 1 97 23 GLN B CA 1
ATOM 1617 C C . GLN B 1 23 ? 17.219 -19.75 -0.235 1 97 23 GLN B C 1
ATOM 1619 O O . GLN B 1 23 ? 17.375 -20.109 -1.4 1 97 23 GLN B O 1
ATOM 1624 N N . VAL B 1 24 ? 17.062 -18.531 0.133 1 96.25 24 VAL B N 1
ATOM 1625 C CA . VAL B 1 24 ? 17.062 -17.484 -0.887 1 96.25 24 VAL B CA 1
ATOM 1626 C C . VAL B 1 24 ? 17.719 -16.234 -0.338 1 96.25 24 VAL B C 1
ATOM 1628 O O . VAL B 1 24 ? 17.562 -15.898 0.837 1 96.25 24 VAL B O 1
ATOM 1631 N N . GLU B 1 25 ? 18.5 -15.617 -1.168 1 96.62 25 GLU B N 1
ATOM 1632 C CA . GLU B 1 25 ? 19.016 -14.281 -0.857 1 96.62 25 GLU B CA 1
ATOM 1633 C C . GLU B 1 25 ? 18.062 -13.195 -1.351 1 96.62 25 GLU B C 1
ATOM 1635 O O . GLU B 1 25 ? 17.641 -13.211 -2.51 1 96.62 25 GLU B O 1
ATOM 1640 N N . LYS B 1 26 ? 17.75 -12.367 -0.44 1 95.94 26 LYS B N 1
ATOM 1641 C CA . LYS B 1 26 ? 16.844 -11.289 -0.825 1 95.94 26 LYS B CA 1
ATOM 1642 C C . LYS B 1 26 ? 17.391 -9.93 -0.399 1 95.94 26 LYS B C 1
ATOM 1644 O O . LYS B 1 26 ? 17.953 -9.797 0.688 1 95.94 26 LYS B O 1
ATOM 1649 N N . ALA B 1 27 ? 17.297 -9 -1.304 1 96.81 27 ALA B N 1
ATOM 1650 C CA . ALA B 1 27 ? 17.406 -7.594 -0.924 1 96.81 27 ALA B CA 1
ATOM 1651 C C . ALA B 1 27 ? 16.047 -7.02 -0.529 1 96.81 27 ALA B C 1
ATOM 1653 O O . ALA B 1 27 ? 15.039 -7.324 -1.158 1 96.81 27 ALA B O 1
ATOM 1654 N N . PHE B 1 28 ? 16.062 -6.195 0.532 1 97.44 28 PHE B N 1
ATOM 1655 C CA . PHE B 1 28 ? 14.781 -5.641 0.979 1 97.44 28 PHE B CA 1
ATOM 1656 C C . PHE B 1 28 ? 15 -4.34 1.745 1 97.44 28 PHE B C 1
ATOM 1658 O O . PHE B 1 28 ? 16.125 -4.027 2.143 1 97.44 28 PHE B O 1
ATOM 1665 N N . VAL B 1 29 ? 13.93 -3.615 1.815 1 97.75 29 VAL B N 1
ATOM 1666 C CA . VAL B 1 29 ? 13.898 -2.385 2.596 1 97.75 29 VAL B CA 1
ATOM 1667 C C . VAL B 1 29 ? 13.445 -2.691 4.023 1 97.75 29 VAL B C 1
ATOM 1669 O O . VAL B 1 29 ? 12.336 -3.176 4.242 1 97.75 29 VAL B O 1
ATOM 1672 N N . ARG B 1 30 ? 14.297 -2.457 4.953 1 97.75 30 ARG B N 1
ATOM 1673 C CA . ARG B 1 30 ? 13.891 -2.461 6.355 1 97.75 30 ARG B CA 1
ATOM 1674 C C . ARG B 1 30 ? 13.375 -1.091 6.781 1 97.75 30 ARG B C 1
ATOM 1676 O O . ARG B 1 30 ? 14.156 -0.139 6.895 1 97.75 30 ARG B O 1
ATOM 1683 N N . HIS B 1 31 ? 12.172 -0.997 6.961 1 97.38 31 HIS B N 1
ATOM 1684 C CA . HIS B 1 31 ? 11.469 0.245 7.281 1 97.38 31 HIS B CA 1
ATOM 1685 C C . HIS B 1 31 ? 11.094 0.299 8.758 1 97.38 31 HIS B C 1
ATOM 1687 O O . HIS B 1 31 ? 10.758 -0.727 9.352 1 97.38 31 HIS B O 1
ATOM 1693 N N . ARG B 1 32 ? 11.016 1.406 9.367 1 95.5 32 ARG B N 1
ATOM 1694 C CA . ARG B 1 32 ? 10.789 1.582 10.797 1 95.5 32 ARG B CA 1
ATOM 1695 C C . ARG B 1 32 ? 9.305 1.488 11.133 1 95.5 32 ARG B C 1
ATOM 1697 O O . ARG B 1 32 ? 8.922 1.438 12.305 1 95.5 32 ARG B O 1
ATOM 1704 N N . GLY B 1 33 ? 8.484 1.345 10.117 1 97.94 33 GLY B N 1
ATOM 1705 C CA . GLY B 1 33 ? 7.043 1.446 10.289 1 97.94 33 GLY B CA 1
ATOM 1706 C C . GLY B 1 33 ? 6.512 2.848 10.062 1 97.94 33 GLY B C 1
ATOM 1707 O O . GLY B 1 33 ? 7.285 3.803 9.961 1 97.94 33 GLY B O 1
ATOM 1708 N N . SER B 1 34 ? 5.207 2.953 9.914 1 98.81 34 SER B N 1
ATOM 1709 C CA . SER B 1 34 ? 4.625 4.25 9.586 1 98.81 34 SER B CA 1
ATOM 1710 C C . SER B 1 34 ? 3.178 4.344 10.062 1 98.81 34 SER B C 1
ATOM 1712 O O . SER B 1 34 ? 2.619 3.363 10.562 1 98.81 34 SER B O 1
ATOM 1714 N N . VAL B 1 35 ? 2.668 5.559 10 1 98.94 35 VAL B N 1
ATOM 1715 C CA . VAL B 1 35 ? 1.264 5.812 10.305 1 98.94 35 VAL B CA 1
ATOM 1716 C C . VAL B 1 35 ? 0.616 6.578 9.148 1 98.94 35 VAL B C 1
ATOM 1718 O O . VAL B 1 35 ? 1.3 7.277 8.398 1 98.94 35 VAL B O 1
ATOM 1721 N N . VAL B 1 36 ? -0.587 6.391 8.93 1 98.94 36 VAL B N 1
ATOM 1722 C CA . VAL B 1 36 ? -1.459 7.215 8.102 1 98.94 36 VAL B CA 1
ATOM 1723 C C . VAL B 1 36 ? -2.688 7.637 8.906 1 98.94 36 VAL B C 1
ATOM 1725 O O . VAL B 1 36 ? -3.232 6.848 9.68 1 98.94 36 VAL B O 1
ATOM 1728 N N . ILE B 1 37 ? -3.092 8.891 8.789 1 98.94 37 ILE B N 1
ATOM 1729 C CA . ILE B 1 37 ? -4.113 9.438 9.68 1 98.94 37 ILE B CA 1
ATOM 1730 C C . ILE B 1 37 ? -5.258 10.016 8.852 1 98.94 37 ILE B C 1
ATOM 1732 O O . ILE B 1 37 ? -5.027 10.766 7.898 1 98.94 37 ILE B O 1
ATOM 1736 N N . ALA B 1 38 ? -6.414 9.625 9.172 1 98.88 38 ALA B N 1
ATOM 1737 C CA . ALA B 1 38 ? -7.621 10.258 8.648 1 98.88 38 ALA B CA 1
ATOM 1738 C C . ALA B 1 38 ? -8.172 11.289 9.633 1 98.88 38 ALA B C 1
ATOM 1740 O O . ALA B 1 38 ? -8.852 10.922 10.602 1 98.88 38 ALA B O 1
ATOM 1741 N N . PRO B 1 39 ? -7.891 12.516 9.398 1 98.81 39 PRO B N 1
ATOM 1742 C CA . PRO B 1 39 ? -8.391 13.555 10.297 1 98.81 39 PRO B CA 1
ATOM 1743 C C . PRO B 1 39 ? -9.836 13.953 10 1 98.81 39 PRO B C 1
ATOM 1745 O O . PRO B 1 39 ? -10.156 14.336 8.875 1 98.81 39 PRO B O 1
ATOM 1748 N N . PHE B 1 40 ? -10.656 13.969 10.977 1 98.12 40 PHE B N 1
ATOM 1749 C CA . PHE B 1 40 ? -12.062 14.328 10.836 1 98.12 40 PHE B CA 1
ATOM 1750 C C . PHE B 1 40 ? -12.344 15.68 11.469 1 98.12 40 PHE B C 1
ATOM 1752 O O . PHE B 1 40 ? -12.008 15.914 12.633 1 98.12 40 PHE B O 1
ATOM 1759 N N . LEU B 1 41 ? -12.914 16.656 10.703 1 95.81 41 LEU B N 1
ATOM 1760 C CA . LEU B 1 41 ? -13.391 17.953 11.172 1 95.81 41 LEU B CA 1
ATOM 1761 C C . LEU B 1 41 ? -14.867 17.875 11.555 1 95.81 41 LEU B C 1
ATOM 1763 O O . LEU B 1 41 ? -15.539 18.906 11.672 1 95.81 41 LEU B O 1
ATOM 1767 N N . GLY B 1 42 ? -15.469 16.891 11.859 1 91.69 42 GLY B N 1
ATOM 1768 C CA . GLY B 1 42 ? -16.859 16.531 12.086 1 91.69 42 GLY B CA 1
ATOM 1769 C C . GLY B 1 42 ? -17.219 15.188 11.492 1 91.69 42 GLY B C 1
ATOM 1770 O O . GLY B 1 42 ? -16.344 14.414 11.094 1 91.69 42 GLY B O 1
ATOM 1771 N N . PRO B 1 43 ? -18.469 14.914 11.469 1 89.62 43 PRO B N 1
ATOM 1772 C CA . PRO B 1 43 ? -18.875 13.555 11.109 1 89.62 43 PRO B CA 1
ATOM 1773 C C . PRO B 1 43 ? -18.672 13.25 9.625 1 89.62 43 PRO B C 1
ATOM 1775 O O . PRO B 1 43 ? -18.531 12.086 9.242 1 89.62 43 PRO B O 1
ATOM 1778 N N . GLU B 1 44 ? -18.562 14.273 8.773 1 91.44 44 GLU B N 1
ATOM 1779 C CA . GLU B 1 44 ? -18.594 13.953 7.348 1 91.44 44 GLU B CA 1
ATOM 1780 C C . GLU B 1 44 ? -17.406 14.586 6.621 1 91.44 44 GLU B C 1
ATOM 1782 O O . GLU B 1 44 ? -17.172 14.305 5.441 1 91.44 44 GLU B O 1
ATOM 1787 N N . ARG B 1 45 ? -16.672 15.422 7.254 1 96.5 45 ARG B N 1
ATOM 1788 C CA . ARG B 1 45 ? -15.602 16.156 6.598 1 96.5 45 ARG B CA 1
ATOM 1789 C C . ARG B 1 45 ? -14.234 15.695 7.086 1 96.5 45 ARG B C 1
ATOM 1791 O O . ARG B 1 45 ? -14.047 15.445 8.281 1 96.5 45 ARG B O 1
ATOM 1798 N N . ILE B 1 46 ? -13.344 15.594 6.176 1 98.5 46 ILE B N 1
ATOM 1799 C CA . ILE B 1 46 ? -11.977 15.172 6.469 1 98.5 46 ILE B CA 1
ATOM 1800 C C . ILE B 1 46 ? -10.984 16.141 5.836 1 98.5 46 ILE B C 1
ATOM 1802 O O . ILE B 1 46 ? -11.375 17.031 5.07 1 98.5 46 ILE B O 1
ATOM 1806 N N . ILE B 1 47 ? -9.742 16.016 6.215 1 98.88 47 ILE B N 1
ATOM 1807 C CA . ILE B 1 47 ? -8.648 16.766 5.613 1 98.88 47 ILE B CA 1
ATOM 1808 C C . ILE B 1 47 ? -7.738 15.828 4.828 1 98.88 47 ILE B C 1
ATOM 1810 O O . ILE B 1 47 ? -7.266 14.828 5.363 1 98.88 47 ILE B O 1
ATOM 1814 N N . LEU B 1 48 ? -7.57 16.047 3.566 1 98.94 48 LEU B N 1
ATOM 1815 C CA . LEU B 1 48 ? -6.504 15.461 2.758 1 98.94 48 LEU B CA 1
ATOM 1816 C C . LEU B 1 48 ? -5.387 16.469 2.52 1 98.94 48 LEU B C 1
ATOM 1818 O O . LEU B 1 48 ? -5.523 17.641 2.863 1 98.94 48 LEU B O 1
ATOM 1822 N N . ILE B 1 49 ? -4.312 15.977 1.997 1 98.94 49 ILE B N 1
ATOM 1823 C CA . ILE B 1 49 ? -3.23 16.859 1.588 1 98.94 49 ILE B CA 1
ATOM 1824 C C . ILE B 1 49 ? -2.922 16.656 0.107 1 98.94 49 ILE B C 1
ATOM 1826 O O . ILE B 1 49 ? -3.053 15.539 -0.409 1 98.94 49 ILE B O 1
ATOM 1830 N N . LYS B 1 50 ? -2.645 17.688 -0.576 1 98.81 50 LYS B N 1
ATOM 1831 C CA . LYS B 1 50 ? -1.928 17.641 -1.847 1 98.81 50 LYS B CA 1
ATOM 1832 C C . LYS B 1 50 ? -0.42 17.734 -1.633 1 98.81 50 LYS B C 1
ATOM 1834 O O . LYS B 1 50 ? 0.082 18.75 -1.165 1 98.81 50 LYS B O 1
ATOM 1839 N N . GLN B 1 51 ? 0.311 16.703 -1.902 1 98.75 51 GLN B N 1
ATOM 1840 C CA . GLN B 1 51 ? 1.736 16.625 -1.602 1 98.75 51 GLN B CA 1
ATOM 1841 C C . GLN B 1 51 ? 2.551 16.344 -2.863 1 98.75 51 GLN B C 1
ATOM 1843 O O . GLN B 1 51 ? 2.191 15.484 -3.664 1 98.75 51 GLN B O 1
ATOM 1848 N N . TYR B 1 52 ? 3.631 17.109 -3.039 1 98.75 52 TYR B N 1
ATOM 1849 C CA . TYR B 1 52 ? 4.547 16.844 -4.141 1 98.75 52 TYR B CA 1
ATOM 1850 C C . TYR B 1 52 ? 5.484 15.688 -3.807 1 98.75 52 TYR B C 1
ATOM 1852 O O . TYR B 1 52 ? 6.156 15.703 -2.773 1 98.75 52 TYR B O 1
ATOM 1860 N N . ARG B 1 53 ? 5.477 14.688 -4.617 1 98.69 53 ARG B N 1
ATOM 1861 C CA . ARG B 1 53 ? 6.363 13.531 -4.48 1 98.69 53 ARG B CA 1
ATOM 1862 C C . ARG B 1 53 ? 7.527 13.617 -5.461 1 98.69 53 ARG B C 1
ATOM 1864 O O . ARG B 1 53 ? 7.391 13.266 -6.629 1 98.69 53 ARG B O 1
ATOM 1871 N N . PRO B 1 54 ? 8.633 13.961 -4.988 1 97.94 54 PRO B N 1
ATOM 1872 C CA . PRO B 1 54 ? 9.773 14.242 -5.867 1 97.94 54 PRO B CA 1
ATOM 1873 C C . PRO B 1 54 ? 10.148 13.047 -6.742 1 97.94 54 PRO B C 1
ATOM 1875 O O . PRO B 1 54 ? 10.453 13.219 -7.926 1 97.94 54 PRO B O 1
ATOM 1878 N N . ILE B 1 55 ? 10.117 11.875 -6.211 1 97.44 55 ILE B N 1
ATOM 1879 C CA . ILE B 1 55 ? 10.625 10.727 -6.945 1 97.44 55 ILE B CA 1
ATOM 1880 C C . ILE B 1 55 ? 9.672 10.375 -8.086 1 97.44 55 ILE B C 1
ATOM 1882 O O . ILE B 1 55 ? 10.031 9.633 -9 1 97.44 55 ILE B O 1
ATOM 1886 N N . LEU B 1 56 ? 8.453 10.875 -7.988 1 98.44 56 LEU B N 1
ATOM 1887 C CA . LEU B 1 56 ? 7.473 10.672 -9.047 1 98.44 56 LEU B CA 1
ATOM 1888 C C . LEU B 1 56 ? 7.363 11.914 -9.93 1 98.44 56 LEU B C 1
ATOM 1890 O O . LEU B 1 56 ? 6.805 11.844 -11.031 1 98.44 56 LEU B O 1
ATOM 1894 N N . GLY B 1 57 ? 7.797 12.984 -9.422 1 97.94 57 GLY B N 1
ATOM 1895 C CA . GLY B 1 57 ? 7.707 14.242 -10.141 1 97.94 57 GLY B CA 1
ATOM 1896 C C . GLY B 1 57 ? 6.281 14.734 -10.305 1 97.94 57 GLY B C 1
ATOM 1897 O O . GLY B 1 57 ? 5.938 15.344 -11.32 1 97.94 57 GLY B O 1
ATOM 1898 N N . LYS B 1 58 ? 5.402 14.414 -9.391 1 98.06 58 LYS B N 1
ATOM 1899 C CA . LYS B 1 58 ? 4.023 14.867 -9.523 1 98.06 58 LYS B CA 1
ATOM 1900 C C . LYS B 1 58 ? 3.381 15.062 -8.148 1 98.06 58 LYS B C 1
ATOM 1902 O O . LYS B 1 58 ? 3.953 14.68 -7.129 1 98.06 58 LYS B O 1
ATOM 1907 N N . TRP B 1 59 ? 2.242 15.695 -8.164 1 98.75 59 TRP B N 1
ATOM 1908 C CA . TRP B 1 59 ? 1.424 15.898 -6.973 1 98.75 59 TRP B CA 1
ATOM 1909 C C . TRP B 1 59 ? 0.464 14.734 -6.762 1 98.75 59 TRP B C 1
ATOM 1911 O O . TRP B 1 59 ? -0.123 14.227 -7.719 1 98.75 59 TRP B O 1
ATOM 1921 N N . LEU B 1 60 ? 0.349 14.328 -5.535 1 98.94 60 LEU B N 1
ATOM 1922 C CA . LEU B 1 60 ? -0.63 13.312 -5.176 1 98.94 60 LEU B CA 1
ATOM 1923 C C . LEU B 1 60 ? -1.547 13.805 -4.062 1 98.94 60 LEU B C 1
ATOM 1925 O O . LEU B 1 60 ? -1.119 14.57 -3.195 1 98.94 60 LEU B O 1
ATOM 1929 N N . TYR B 1 61 ? -2.789 13.383 -4.121 1 98.94 61 TYR B N 1
ATOM 1930 C CA . TYR B 1 61 ? -3.695 13.547 -2.99 1 98.94 61 TYR B CA 1
ATOM 1931 C C . TYR B 1 61 ? -3.533 12.398 -1.998 1 98.94 61 TYR B C 1
ATOM 1933 O O . TYR B 1 61 ? -3.604 11.227 -2.377 1 98.94 61 TYR B O 1
ATOM 1941 N N . GLU B 1 62 ? -3.312 12.766 -0.736 1 98.94 62 GLU B N 1
ATOM 1942 C CA . GLU B 1 62 ? -2.984 11.766 0.275 1 98.94 62 GLU B CA 1
ATOM 1943 C C . GLU B 1 62 ? -3.627 12.109 1.617 1 98.94 62 GLU B C 1
ATOM 1945 O O . GLU B 1 62 ? -3.986 13.258 1.864 1 98.94 62 GLU B O 1
ATOM 1950 N N . PHE B 1 63 ? -3.779 11.102 2.42 1 98.94 63 PHE B N 1
ATOM 1951 C CA . PHE B 1 63 ? -3.871 11.367 3.85 1 98.94 63 PHE B CA 1
ATOM 1952 C C . PHE B 1 63 ? -2.506 11.734 4.422 1 98.94 63 PHE B C 1
ATOM 1954 O O . PHE B 1 63 ? -1.477 11.258 3.938 1 98.94 63 PHE B O 1
ATOM 1961 N N . PRO B 1 64 ? -2.486 12.602 5.492 1 98.94 64 PRO B N 1
ATOM 1962 C CA . PRO B 1 64 ? -1.209 12.781 6.188 1 98.94 64 PRO B CA 1
ATOM 1963 C C . PRO B 1 64 ? -0.635 11.469 6.715 1 98.94 64 PRO B C 1
ATOM 1965 O O . PRO B 1 64 ? -1.387 10.594 7.156 1 98.94 64 PRO B O 1
ATOM 1968 N N . ALA B 1 65 ? 0.603 11.344 6.66 1 98.81 65 ALA B N 1
ATOM 1969 C CA . ALA B 1 65 ? 1.302 10.125 7.059 1 98.81 65 ALA B CA 1
ATOM 1970 C C . ALA B 1 65 ? 2.75 10.414 7.434 1 98.81 65 ALA B C 1
ATOM 1972 O O . ALA B 1 65 ? 3.244 11.523 7.207 1 98.81 65 ALA B O 1
ATOM 1973 N N . GLY B 1 66 ? 3.389 9.406 8.016 1 98 66 GLY B N 1
ATOM 1974 C CA . GLY B 1 66 ? 4.801 9.594 8.305 1 98 66 GLY B CA 1
ATOM 1975 C C . GLY B 1 66 ? 5.453 8.352 8.883 1 98 66 GLY B C 1
ATOM 1976 O O . GLY B 1 66 ? 4.766 7.43 9.336 1 98 66 GLY B O 1
ATOM 1977 N N . THR B 1 67 ? 6.758 8.375 8.898 1 97.81 67 THR B N 1
ATOM 1978 C CA . THR B 1 67 ? 7.57 7.277 9.391 1 97.81 67 THR B CA 1
ATOM 1979 C C . THR B 1 67 ? 7.746 7.375 10.906 1 97.81 67 THR B C 1
ATOM 1981 O O . THR B 1 67 ? 7.941 8.469 11.445 1 97.81 67 THR B O 1
ATOM 1984 N N . ILE B 1 68 ? 7.68 6.254 11.547 1 98.25 68 ILE B N 1
ATOM 1985 C CA . ILE B 1 68 ? 7.922 6.188 12.984 1 98.25 68 ILE B CA 1
ATOM 1986 C C . ILE B 1 68 ? 9.398 6.449 13.266 1 98.25 68 ILE B C 1
ATOM 1988 O O . ILE B 1 68 ? 10.273 5.816 12.68 1 98.25 68 ILE B O 1
ATOM 1992 N N . GLU B 1 69 ? 9.688 7.383 14.125 1 96.38 69 GLU B N 1
ATOM 1993 C CA . GLU B 1 69 ? 11.055 7.68 14.523 1 96.38 69 GLU B CA 1
ATOM 1994 C C . GLU B 1 69 ? 11.523 6.742 15.633 1 96.38 69 GLU B C 1
ATOM 1996 O O . GLU B 1 69 ? 10.703 6.102 16.297 1 96.38 69 GLU B O 1
ATOM 2001 N N . GLU B 1 70 ? 12.766 6.668 15.781 1 94.25 70 GLU B N 1
ATOM 2002 C CA . GLU B 1 70 ? 13.336 5.805 16.812 1 94.25 70 GLU B CA 1
ATOM 2003 C C . GLU B 1 70 ? 12.805 6.164 18.203 1 94.25 70 GLU B C 1
ATOM 2005 O O . GLU B 1 70 ? 12.82 7.332 18.594 1 94.25 70 GLU B O 1
ATOM 2010 N N . GLY B 1 71 ? 12.273 5.152 18.875 1 94.38 71 GLY B N 1
ATOM 2011 C CA . GLY B 1 71 ? 11.805 5.336 20.234 1 94.38 71 GLY B CA 1
ATOM 2012 C C . GLY B 1 71 ? 10.391 5.895 20.312 1 94.38 71 GLY B C 1
ATOM 2013 O O . GLY B 1 71 ? 9.844 6.051 21.406 1 94.38 71 GLY B O 1
ATOM 2014 N N . GLU B 1 72 ? 9.789 6.137 19.203 1 96.5 72 GLU B N 1
ATOM 2015 C CA . GLU B 1 72 ? 8.461 6.738 19.172 1 96.5 72 GLU B CA 1
ATOM 2016 C C . GLU B 1 72 ? 7.375 5.668 19.078 1 96.5 72 GLU B C 1
ATOM 2018 O O . GLU B 1 72 ? 7.531 4.684 18.359 1 96.5 72 GLU B O 1
ATOM 2023 N N . SER B 1 73 ? 6.352 5.855 19.906 1 98.12 73 SER B N 1
ATOM 2024 C CA . SER B 1 73 ? 5.164 5.039 19.688 1 98.12 73 SER B CA 1
ATOM 2025 C C . SER B 1 73 ? 4.414 5.469 18.438 1 98.12 73 SER B C 1
ATOM 2027 O O . SER B 1 73 ? 4.586 6.594 17.953 1 98.12 73 SER B O 1
ATOM 2029 N N . GLU B 1 74 ? 3.596 4.566 17.875 1 98.38 74 GLU B N 1
ATOM 2030 C CA . GLU B 1 74 ? 2.775 4.906 16.719 1 98.38 74 GLU B CA 1
ATOM 2031 C C . GLU B 1 74 ? 1.847 6.078 17.016 1 98.38 74 GLU B C 1
ATOM 2033 O O . GLU B 1 74 ? 1.633 6.941 16.172 1 98.38 74 GLU B O 1
ATOM 2038 N N . ASP B 1 75 ? 1.322 6.125 18.281 1 98.69 75 ASP B N 1
ATOM 2039 C CA . ASP B 1 75 ? 0.423 7.203 18.688 1 98.69 75 ASP B CA 1
ATOM 2040 C C . ASP B 1 75 ? 1.133 8.555 18.641 1 98.69 75 ASP B C 1
ATOM 2042 O O . ASP B 1 75 ? 0.587 9.531 18.125 1 98.69 75 ASP B O 1
ATOM 2046 N N . LEU B 1 76 ? 2.256 8.594 19.188 1 98.69 76 LEU B N 1
ATOM 2047 C CA . LEU B 1 76 ? 3.035 9.828 19.188 1 98.69 76 LEU B CA 1
ATOM 2048 C C . LEU B 1 76 ? 3.381 10.25 17.766 1 98.69 76 LEU B C 1
ATOM 2050 O O . LEU B 1 76 ? 3.322 11.438 17.438 1 98.69 76 LEU B O 1
ATOM 2054 N N . THR B 1 77 ? 3.748 9.32 16.938 1 98.69 77 THR B N 1
ATOM 2055 C CA . THR B 1 77 ? 4.059 9.609 15.547 1 98.69 77 THR B CA 1
ATOM 2056 C C . THR B 1 77 ? 2.844 10.203 14.836 1 98.69 77 THR B C 1
ATOM 2058 O O . THR B 1 77 ? 2.969 11.18 14.102 1 98.69 77 THR B O 1
ATOM 2061 N N . ALA B 1 78 ? 1.653 9.562 15.078 1 98.88 78 ALA B N 1
ATOM 2062 C CA . ALA B 1 78 ? 0.43 10.055 14.453 1 98.88 78 ALA B CA 1
ATOM 2063 C C . ALA B 1 78 ? 0.164 11.508 14.836 1 98.88 78 ALA B C 1
ATOM 2065 O O . ALA B 1 78 ? -0.131 12.336 13.969 1 98.88 78 ALA B O 1
ATOM 2066 N N . ARG B 1 79 ? 0.322 11.844 16.078 1 98.81 79 ARG B N 1
ATOM 2067 C CA . ARG B 1 79 ? 0.098 13.211 16.547 1 98.81 79 ARG B CA 1
ATOM 2068 C C . ARG B 1 79 ? 1.125 14.172 15.961 1 98.81 79 ARG B C 1
ATOM 2070 O O . ARG B 1 79 ? 0.77 15.25 15.484 1 98.81 79 ARG B O 1
ATOM 2077 N N . ARG B 1 80 ? 2.342 13.773 16.016 1 98.56 80 ARG B N 1
ATOM 2078 C CA . ARG B 1 80 ? 3.42 14.617 15.508 1 98.56 80 ARG B CA 1
ATOM 2079 C C . ARG B 1 80 ? 3.227 14.906 14.023 1 98.56 80 ARG B C 1
ATOM 2081 O O . ARG B 1 80 ? 3.291 16.062 13.602 1 98.56 80 ARG B O 1
ATOM 2088 N N . GLU B 1 81 ? 2.975 13.875 13.188 1 98.69 81 GLU B N 1
ATOM 2089 C CA . GLU B 1 81 ? 2.838 14.039 11.742 1 98.69 81 GLU B CA 1
ATOM 2090 C C . GLU B 1 81 ? 1.608 14.875 11.398 1 98.69 81 GLU B C 1
ATOM 2092 O O . GLU B 1 81 ? 1.626 15.641 10.43 1 98.69 81 GLU B O 1
ATOM 2097 N N . LEU B 1 82 ? 0.546 14.672 12.141 1 98.81 82 LEU B N 1
ATOM 2098 C CA . LEU B 1 82 ? -0.665 15.453 11.922 1 98.81 82 LEU B CA 1
ATOM 2099 C C . LEU B 1 82 ? -0.393 16.938 12.109 1 98.81 82 LEU B C 1
ATOM 2101 O O . LEU B 1 82 ? -0.792 17.766 11.281 1 98.81 82 LEU B O 1
ATOM 2105 N N . GLU B 1 83 ? 0.235 17.25 13.172 1 98.81 83 GLU B N 1
ATOM 2106 C CA . GLU B 1 83 ? 0.549 18.641 13.445 1 98.81 83 GLU B CA 1
ATOM 2107 C C . GLU B 1 83 ? 1.542 19.203 12.422 1 98.81 83 GLU B C 1
ATOM 2109 O O . GLU B 1 83 ? 1.352 20.297 11.891 1 98.81 83 GLU B O 1
ATOM 2114 N N . GLU B 1 84 ? 2.57 18.453 12.117 1 98.75 84 GLU B N 1
ATOM 2115 C CA . GLU B 1 84 ? 3.588 18.906 11.172 1 98.75 84 GLU B CA 1
ATOM 2116 C C . GLU B 1 84 ? 2.986 19.141 9.789 1 98.75 84 GLU B C 1
ATOM 2118 O O . GLU B 1 84 ? 3.238 20.172 9.164 1 98.75 84 GLU B O 1
ATOM 2123 N N . GLU B 1 85 ? 2.146 18.234 9.305 1 98.69 85 GLU B N 1
ATOM 2124 C CA . GLU B 1 85 ? 1.761 18.25 7.895 1 98.69 85 GLU B CA 1
ATOM 2125 C C . GLU B 1 85 ? 0.504 19.078 7.676 1 98.69 85 GLU B C 1
ATOM 2127 O O . GLU B 1 85 ? 0.318 19.656 6.602 1 98.69 85 GLU B O 1
ATOM 2132 N N . ILE B 1 86 ? -0.385 19.156 8.703 1 98.75 86 ILE B N 1
ATOM 2133 C CA . ILE B 1 86 ? -1.637 19.844 8.398 1 98.75 86 ILE B CA 1
ATOM 2134 C C . ILE B 1 86 ? -1.942 20.875 9.477 1 98.75 86 ILE B C 1
ATOM 2136 O O . ILE B 1 86 ? -2.912 21.625 9.375 1 98.75 86 ILE B O 1
ATOM 2140 N N . GLY B 1 87 ? -1.175 21.016 10.594 1 98.69 87 GLY B N 1
ATOM 2141 C CA . GLY B 1 87 ? -1.332 22.047 11.617 1 98.69 87 GLY B CA 1
ATOM 2142 C C . GLY B 1 87 ? -2.512 21.797 12.531 1 98.69 87 GLY B C 1
ATOM 2143 O O . GLY B 1 87 ? -3.248 22.719 12.875 1 98.69 87 GLY B O 1
ATOM 2144 N N . TYR B 1 88 ? -2.742 20.516 12.93 1 98.75 88 TYR B N 1
ATOM 2145 C CA . TYR B 1 88 ? -3.791 20.172 13.875 1 98.75 88 TYR B CA 1
ATOM 2146 C C . TYR B 1 88 ? -3.268 19.188 14.93 1 98.75 88 TYR B C 1
ATOM 2148 O O . TYR B 1 88 ? -2.398 18.375 14.648 1 98.75 88 TYR B O 1
ATOM 2156 N N . VAL B 1 89 ? -3.791 19.266 16.109 1 98.62 89 VAL B N 1
ATOM 2157 C CA . VAL B 1 89 ? -3.6 18.25 17.156 1 98.62 89 VAL B CA 1
ATOM 2158 C C . VAL B 1 89 ? -4.941 17.609 17.5 1 98.62 89 VAL B C 1
ATOM 2160 O O . VAL B 1 89 ? -5.949 18.297 17.656 1 98.62 89 VAL B O 1
ATOM 2163 N N . PRO B 1 90 ? -4.984 16.312 17.625 1 98.31 90 PRO B N 1
ATOM 2164 C CA . PRO B 1 90 ? -6.242 15.641 17.969 1 98.31 90 PRO B CA 1
ATOM 2165 C C . PRO B 1 90 ? -6.406 15.43 19.484 1 98.31 90 PRO B C 1
ATOM 2167 O O . PRO B 1 90 ? -5.422 15.172 20.188 1 98.31 90 PRO B O 1
ATOM 2170 N N . LEU B 1 91 ? -7.527 15.547 19.953 1 97.44 91 LEU B N 1
ATOM 2171 C CA . LEU B 1 91 ? -7.832 15.094 21.297 1 97.44 91 LEU B CA 1
ATOM 2172 C C . LEU B 1 91 ? -7.953 13.57 21.344 1 97.44 91 LEU B C 1
ATOM 2174 O O . LEU B 1 91 ? -7.52 12.938 22.312 1 97.44 91 LEU B O 1
ATOM 2178 N N . LYS B 1 92 ? -8.562 12.977 20.312 1 97.19 92 LYS B N 1
ATOM 2179 C CA . LYS B 1 92 ? -8.781 11.531 20.266 1 97.19 92 LYS B CA 1
ATOM 2180 C C . LYS B 1 92 ? -8.117 10.922 19.047 1 97.19 92 LYS B C 1
ATOM 2182 O O . LYS B 1 92 ? -8.188 11.484 17.938 1 97.19 92 LYS B O 1
ATOM 2187 N N . LEU B 1 93 ? -7.465 9.859 19.25 1 97.75 93 LEU B N 1
ATOM 2188 C CA . LEU B 1 93 ? -6.863 9.016 18.219 1 97.75 93 LEU B CA 1
ATOM 2189 C C . LEU B 1 93 ? -7.344 7.574 18.344 1 97.75 93 LEU B C 1
ATOM 2191 O O . LEU B 1 93 ? -7.352 7.012 19.453 1 97.75 93 LEU B O 1
ATOM 2195 N N . PHE B 1 94 ? -7.762 6.984 17.234 1 97.25 94 PHE B N 1
ATOM 2196 C CA . PHE B 1 94 ? -8.195 5.59 17.219 1 97.25 94 PHE B CA 1
ATOM 2197 C C . PHE B 1 94 ? -7.422 4.801 16.156 1 97.25 94 PHE B C 1
ATOM 2199 O O . PHE B 1 94 ? -7.508 5.094 14.969 1 97.25 94 PHE B O 1
ATOM 2206 N N . LYS B 1 95 ? -6.648 3.881 16.594 1 97.62 95 LYS B N 1
ATOM 2207 C CA . LYS B 1 95 ? -6.031 2.945 15.656 1 97.62 95 LYS B CA 1
ATOM 2208 C C . LYS B 1 95 ? -7.047 1.934 15.133 1 97.62 95 LYS B C 1
ATOM 2210 O O . LYS B 1 95 ? -7.664 1.206 15.914 1 97.62 95 LYS B O 1
ATOM 2215 N N . VAL B 1 96 ? -7.227 1.796 13.805 1 97.5 96 VAL B N 1
ATOM 2216 C CA . VAL B 1 96 ? -8.375 1.027 13.344 1 97.5 96 VAL B CA 1
ATOM 2217 C C . VAL B 1 96 ? -7.91 -0.112 12.445 1 97.5 96 VAL B C 1
ATOM 2219 O O . VAL B 1 96 ? -8.648 -1.065 12.195 1 97.5 96 VAL B O 1
ATOM 2222 N N . LEU B 1 97 ? -6.723 -0.004 11.945 1 98.25 97 LEU B N 1
ATOM 2223 C CA . LEU B 1 97 ? -6.203 -1.015 11.031 1 98.25 97 LEU B CA 1
ATOM 2224 C C . LEU B 1 97 ? -4.684 -0.949 10.953 1 98.25 97 LEU B C 1
ATOM 2226 O O . LEU B 1 97 ? -4.086 0.091 11.242 1 98.25 97 LEU B O 1
ATOM 2230 N N . LYS B 1 98 ? -4.055 -1.991 10.711 1 98.81 98 LYS B N 1
ATOM 2231 C CA . LYS B 1 98 ? -2.648 -2.023 10.32 1 98.81 98 LYS B CA 1
ATOM 2232 C C . LYS B 1 98 ? -2.439 -2.924 9.102 1 98.81 98 LYS B C 1
ATOM 2234 O O . LYS B 1 98 ? -3.195 -3.873 8.891 1 98.81 98 LYS B O 1
ATOM 2239 N N . PHE B 1 99 ? -1.489 -2.666 8.273 1 98.94 99 PHE B N 1
ATOM 2240 C CA . PHE B 1 99 ? -1.231 -3.465 7.078 1 98.94 99 PHE B CA 1
ATOM 2241 C C . PHE B 1 99 ? 0.21 -3.293 6.613 1 98.94 99 PHE B C 1
ATOM 2243 O O . PHE B 1 99 ? 0.833 -2.26 6.871 1 98.94 99 PHE B O 1
ATOM 2250 N N . TYR B 1 100 ? 0.748 -4.297 5.992 1 98.94 100 TYR B N 1
ATOM 2251 C CA . TYR B 1 100 ? 2.049 -4.207 5.34 1 98.94 100 TYR B CA 1
ATOM 2252 C C . TYR B 1 100 ? 1.931 -3.537 3.977 1 98.94 100 TYR B C 1
ATOM 2254 O O . TYR B 1 100 ? 1.109 -3.939 3.148 1 98.94 100 TYR B O 1
ATOM 2262 N N . VAL B 1 101 ? 2.746 -2.586 3.721 1 98.81 101 VAL B N 1
ATOM 2263 C CA . VAL B 1 101 ? 2.611 -1.728 2.549 1 98.81 101 VAL B CA 1
ATOM 2264 C C . VAL B 1 101 ? 3.115 -2.463 1.309 1 98.81 101 VAL B C 1
ATOM 2266 O O . VAL B 1 101 ? 2.469 -2.438 0.259 1 98.81 101 VAL B O 1
ATOM 2269 N N . SER B 1 102 ? 4.246 -3.123 1.391 1 98.38 102 SER B N 1
ATOM 2270 C CA . SER B 1 102 ? 4.895 -3.848 0.303 1 98.38 102 SER B CA 1
ATOM 2271 C C . SER B 1 102 ? 5.699 -5.031 0.83 1 98.38 102 SER B C 1
ATOM 2273 O O . SER B 1 102 ? 6.93 -5.043 0.734 1 98.38 102 SER B O 1
ATOM 2275 N N . PRO B 1 103 ? 5.027 -6.047 1.305 1 98.31 103 PRO B N 1
ATOM 2276 C CA . PRO B 1 103 ? 5.707 -7.113 2.041 1 98.31 103 PRO B CA 1
ATOM 2277 C C . PRO B 1 103 ? 6.652 -7.93 1.16 1 98.31 103 PRO B C 1
ATOM 2279 O O . PRO B 1 103 ? 7.453 -8.711 1.67 1 98.31 103 PRO B O 1
ATOM 2282 N N . GLY B 1 104 ? 6.621 -7.766 -0.128 1 96.69 104 GLY B N 1
ATOM 2283 C CA . GLY B 1 104 ? 7.551 -8.445 -1.016 1 96.69 104 GLY B CA 1
ATOM 2284 C C . GLY B 1 104 ? 8.938 -7.832 -1.011 1 96.69 104 GLY B C 1
ATOM 2285 O O . GLY B 1 104 ? 9.914 -8.492 -1.376 1 96.69 104 GLY B O 1
ATOM 2286 N N . ILE B 1 105 ? 9.008 -6.539 -0.547 1 97.19 105 ILE B N 1
ATOM 2287 C CA . ILE B 1 105 ? 10.328 -5.918 -0.671 1 97.19 105 ILE B CA 1
ATOM 2288 C C . ILE B 1 105 ? 10.602 -5.047 0.551 1 97.19 105 ILE B C 1
ATOM 2290 O O . ILE B 1 105 ? 11.695 -4.488 0.689 1 97.19 105 ILE B O 1
ATOM 2294 N N . ALA B 1 106 ? 9.648 -4.863 1.417 1 98.19 106 ALA B N 1
ATOM 2295 C CA . ALA B 1 106 ? 9.836 -3.975 2.562 1 98.19 106 ALA B CA 1
ATOM 2296 C C . ALA B 1 106 ? 9.156 -4.535 3.809 1 98.19 106 ALA B C 1
ATOM 2298 O O . ALA B 1 106 ? 8.125 -5.207 3.713 1 98.19 106 ALA B O 1
ATOM 2299 N N . THR B 1 107 ? 9.648 -4.172 4.988 1 98.56 107 THR B N 1
ATOM 2300 C CA . THR B 1 107 ? 9.094 -4.633 6.254 1 98.56 107 THR B CA 1
ATOM 2301 C C . THR B 1 107 ? 8.102 -3.615 6.809 1 98.56 107 THR B C 1
ATOM 2303 O O . THR B 1 107 ? 7.613 -3.76 7.934 1 98.56 107 THR B O 1
ATOM 2306 N N . GLU B 1 108 ? 7.773 -2.639 6.082 1 98.62 108 GLU B N 1
ATOM 2307 C CA . GLU B 1 108 ? 6.984 -1.5 6.547 1 98.62 108 GLU B CA 1
ATOM 2308 C C . GLU B 1 108 ? 5.582 -1.932 6.965 1 98.62 108 GLU B C 1
ATOM 2310 O O . GLU B 1 108 ? 4.77 -2.316 6.121 1 98.62 108 GLU B O 1
ATOM 2315 N N . LEU B 1 109 ? 5.359 -1.898 8.258 1 98.81 109 LEU B N 1
ATOM 2316 C CA . LEU B 1 109 ? 4.02 -2.008 8.82 1 98.81 109 LEU B CA 1
ATOM 2317 C C . LEU B 1 109 ? 3.416 -0.627 9.055 1 98.81 109 LEU B C 1
ATOM 2319 O O . LEU B 1 109 ? 3.984 0.189 9.781 1 98.81 109 LEU B O 1
ATOM 2323 N N . MET B 1 110 ? 2.281 -0.293 8.414 1 98.94 110 MET B N 1
ATOM 2324 C CA . MET B 1 110 ? 1.618 1.001 8.547 1 98.94 110 MET B CA 1
ATOM 2325 C C . MET B 1 110 ? 0.361 0.885 9.398 1 98.94 110 MET B C 1
ATOM 2327 O O . MET B 1 110 ? -0.399 -0.076 9.266 1 98.94 110 MET B O 1
ATOM 2331 N N . HIS B 1 111 ? 0.166 1.826 10.211 1 98.94 111 HIS B N 1
ATOM 2332 C CA . HIS B 1 111 ? -0.986 1.876 11.109 1 98.94 111 HIS B CA 1
ATOM 2333 C C . HIS B 1 111 ? -1.941 2.998 10.711 1 98.94 111 HIS B C 1
ATOM 2335 O O . HIS B 1 111 ? -1.538 4.16 10.617 1 98.94 111 HIS B O 1
ATOM 2341 N N . LEU B 1 112 ? -3.189 2.662 10.5 1 98.94 112 LEU B N 1
ATOM 2342 C CA . LEU B 1 112 ? -4.227 3.629 10.156 1 98.94 112 LEU B CA 1
ATOM 2343 C C . LEU B 1 112 ? -4.906 4.172 11.406 1 98.94 112 LEU B C 1
ATOM 2345 O O . LEU B 1 112 ? -5.441 3.402 12.211 1 98.94 112 LEU B O 1
ATOM 2349 N N . TYR B 1 113 ? -4.891 5.465 11.492 1 98.88 113 TYR B N 1
ATOM 2350 C CA . TYR B 1 113 ? -5.535 6.156 12.602 1 98.88 113 TYR B CA 1
ATOM 2351 C C . TYR B 1 113 ? -6.684 7.027 12.109 1 98.88 113 TYR B C 1
ATOM 2353 O O . TYR B 1 113 ? -6.613 7.602 11.023 1 98.88 113 TYR B O 1
ATOM 2361 N N . ILE B 1 114 ? -7.688 7.145 12.906 1 98.38 114 ILE B N 1
ATOM 2362 C CA . ILE B 1 114 ? -8.703 8.188 12.828 1 98.38 114 ILE B CA 1
ATOM 2363 C C . ILE B 1 114 ? -8.453 9.234 13.906 1 98.38 114 ILE B C 1
ATOM 2365 O O . ILE B 1 114 ? -8.266 8.898 15.078 1 98.38 114 ILE B O 1
ATOM 2369 N N . ALA B 1 115 ? -8.352 10.43 13.531 1 98.44 115 ALA B N 1
ATOM 2370 C CA . ALA B 1 115 ? -8.148 11.531 14.469 1 98.44 115 ALA B CA 1
ATOM 2371 C C . ALA B 1 115 ? -9.375 12.422 14.547 1 98.44 115 ALA B C 1
ATOM 2373 O O . ALA B 1 115 ? -9.906 12.852 13.516 1 98.44 115 ALA B O 1
ATOM 2374 N N . THR B 1 116 ? -9.859 12.758 15.719 1 97.38 116 THR B N 1
ATOM 2375 C CA . THR B 1 116 ? -11.039 13.602 15.898 1 97.38 116 THR B CA 1
ATOM 2376 C C . THR B 1 116 ? -10.797 14.648 16.969 1 97.38 116 THR B C 1
ATOM 2378 O O . THR B 1 116 ? -9.758 14.633 17.641 1 97.38 116 THR B O 1
ATOM 2381 N N . ASN B 1 117 ? -11.812 15.633 17.078 1 96.88 117 ASN B N 1
ATOM 2382 C CA . ASN B 1 117 ? -11.672 16.734 18 1 96.88 117 ASN B CA 1
ATOM 2383 C C . ASN B 1 117 ? -10.359 17.484 17.797 1 96.88 117 ASN B C 1
ATOM 2385 O O . ASN B 1 117 ? -9.578 17.656 18.734 1 96.88 117 ASN B O 1
ATOM 2389 N N . LEU B 1 118 ? -10.219 17.922 16.625 1 97.69 118 LEU B N 1
ATOM 2390 C CA . LEU B 1 118 ? -8.984 18.562 16.188 1 97.69 11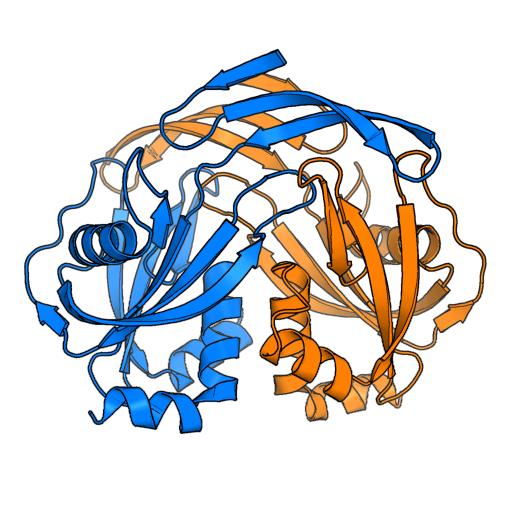8 LEU B CA 1
ATOM 2391 C C . LEU B 1 118 ? -8.938 20.016 16.656 1 97.69 118 LEU B C 1
ATOM 2393 O O . LEU B 1 118 ? -9.938 20.719 16.609 1 97.69 118 LEU B O 1
ATOM 2397 N N . THR B 1 119 ? -7.789 20.391 17.109 1 98.31 119 THR B N 1
ATOM 2398 C CA . THR B 1 119 ? -7.496 21.781 17.422 1 98.31 119 THR B CA 1
ATOM 2399 C C . THR B 1 119 ? -6.434 22.344 16.484 1 98.31 119 THR B C 1
ATOM 2401 O O . THR B 1 119 ? -5.363 21.75 16.328 1 98.31 119 THR B O 1
ATOM 2404 N N . LYS B 1 120 ? -6.719 23.406 15.891 1 98.06 120 LYS B N 1
ATOM 2405 C CA . LYS B 1 120 ? -5.809 24 14.914 1 98.06 120 LYS B CA 1
ATOM 2406 C C . LYS B 1 120 ? -4.562 24.562 15.594 1 98.06 120 LYS B C 1
ATOM 2408 O O . LYS B 1 120 ? -4.656 25.203 16.641 1 98.06 120 LYS B O 1
ATOM 2413 N N . THR B 1 121 ? -3.471 24.344 15.039 1 98.25 121 THR B N 1
ATOM 2414 C CA . THR B 1 121 ? -2.178 24.938 15.375 1 98.25 121 THR B CA 1
ATOM 2415 C C . THR B 1 121 ? -1.503 25.5 14.133 1 98.25 121 THR B C 1
ATOM 2417 O O . THR B 1 121 ? -2.154 26.156 13.305 1 98.25 121 THR B O 1
ATOM 2420 N N . THR B 1 122 ? -0.188 25.188 13.977 1 97.81 122 THR B N 1
ATOM 2421 C CA . THR B 1 122 ? 0.528 25.641 12.789 1 97.81 122 THR B CA 1
ATOM 2422 C C . THR B 1 122 ? 1.296 24.484 12.141 1 97.81 122 THR B C 1
ATOM 2424 O O . THR B 1 122 ? 1.904 23.672 12.844 1 97.81 122 THR B O 1
ATOM 2427 N N . GLN B 1 123 ? 1.167 24.5 10.836 1 97.75 123 GLN B N 1
ATOM 2428 C CA . GLN B 1 123 ? 1.955 23.531 10.086 1 97.75 123 GLN B CA 1
ATOM 2429 C C . GLN B 1 123 ? 3.447 23.719 10.336 1 97.75 123 GLN B C 1
ATOM 2431 O O . GLN B 1 123 ? 3.934 24.844 10.406 1 97.75 123 GLN B O 1
ATOM 2436 N N . LYS B 1 124 ? 4.168 22.672 10.492 1 97.5 124 LYS B N 1
ATOM 2437 C CA . LYS B 1 124 ? 5.617 22.672 10.656 1 97.5 124 LYS B CA 1
ATOM 2438 C C . LYS B 1 124 ? 6.281 21.719 9.664 1 97.5 124 LYS B C 1
ATOM 2440 O O . LYS B 1 124 ? 6.812 20.672 10.055 1 97.5 124 LYS B O 1
ATOM 2445 N N . LEU B 1 125 ? 6.355 22.125 8.484 1 96.88 125 LEU B N 1
ATOM 2446 C CA . LEU B 1 125 ? 6.855 21.281 7.402 1 96.88 125 LEU B CA 1
ATOM 2447 C C . LEU B 1 125 ? 8.383 21.25 7.398 1 96.88 125 LEU B C 1
ATOM 2449 O O . LEU B 1 125 ? 9.031 22.266 7.684 1 96.88 125 LEU B O 1
ATOM 2453 N N . GLU B 1 126 ? 8.875 20.094 7.09 1 92.56 126 GLU B N 1
ATOM 2454 C CA . GLU B 1 126 ? 10.289 20.031 6.742 1 92.56 126 GLU B CA 1
ATOM 2455 C C . GLU B 1 126 ? 10.562 20.703 5.395 1 92.56 126 GLU B C 1
ATOM 2457 O O . GLU B 1 126 ? 9.648 20.859 4.582 1 92.56 126 GLU B O 1
ATOM 2462 N N . GLU B 1 127 ? 11.781 20.969 5.129 1 91 127 GLU B N 1
ATOM 2463 C CA . GLU B 1 127 ? 12.164 21.703 3.934 1 91 127 GLU B CA 1
ATOM 2464 C C . GLU B 1 127 ? 11.797 20.938 2.666 1 91 127 GLU B C 1
ATOM 2466 O O . GLU B 1 127 ? 11.508 21.547 1.63 1 91 127 GLU B O 1
ATOM 2471 N N . TYR B 1 128 ? 11.781 19.656 2.805 1 91.44 128 TYR B N 1
ATOM 2472 C CA . TYR B 1 128 ? 11.562 18.844 1.608 1 91.44 128 TYR B CA 1
ATOM 2473 C C . TYR B 1 128 ? 10.078 18.562 1.401 1 91.44 128 TYR B C 1
ATOM 2475 O O . TYR B 1 128 ? 9.695 17.969 0.392 1 91.44 128 TYR B O 1
ATOM 2483 N N . GLU B 1 129 ? 9.281 18.969 2.324 1 96.62 129 GLU B N 1
ATOM 2484 C CA . GLU B 1 129 ? 7.848 18.719 2.236 1 96.62 129 GLU B CA 1
ATOM 2485 C C . GLU B 1 129 ? 7.121 19.891 1.591 1 96.62 129 GLU B C 1
ATOM 2487 O O . GLU B 1 129 ? 7.18 21.016 2.096 1 96.62 129 GLU B O 1
ATOM 2492 N N . VAL B 1 130 ? 6.535 19.656 0.466 1 98.25 130 VAL B N 1
ATOM 2493 C CA . VAL B 1 130 ? 5.621 20.609 -0.163 1 98.25 130 VAL B CA 1
ATOM 2494 C C . VAL B 1 130 ? 4.195 20.062 -0.114 1 98.25 130 VAL B C 1
ATOM 2496 O O . VAL B 1 130 ? 3.834 19.172 -0.897 1 98.25 130 VAL B O 1
ATOM 2499 N N . ILE B 1 131 ? 3.42 20.562 0.847 1 98.69 131 ILE B N 1
ATOM 2500 C CA . ILE B 1 131 ? 2.133 19.984 1.214 1 98.69 131 ILE B CA 1
ATOM 2501 C C . ILE B 1 131 ? 1.084 21.078 1.326 1 98.69 131 ILE B C 1
ATOM 2503 O O . ILE B 1 131 ? 1.341 22.141 1.92 1 98.69 131 ILE B O 1
ATOM 2507 N N . GLU B 1 132 ? -0.029 20.875 0.729 1 98.56 132 GLU B N 1
ATOM 2508 C CA . GLU B 1 132 ? -1.187 21.75 0.838 1 98.56 132 GLU B CA 1
ATOM 2509 C C . GLU B 1 132 ? -2.406 21 1.364 1 98.56 132 GLU B C 1
ATOM 2511 O O . GLU B 1 132 ? -3.025 20.234 0.634 1 98.56 132 GLU B O 1
ATOM 2516 N N . PRO B 1 133 ? -2.807 21.281 2.582 1 98.75 133 PRO B N 1
ATOM 2517 C CA . PRO B 1 133 ? -4.008 20.625 3.105 1 98.75 133 PRO B CA 1
ATOM 2518 C C . PRO B 1 133 ? -5.297 21.219 2.537 1 98.75 133 PRO B C 1
ATOM 2520 O O . PRO B 1 133 ? -5.344 22.406 2.211 1 98.75 133 PRO B O 1
ATOM 2523 N N . PHE B 1 134 ? -6.336 20.406 2.426 1 98.81 134 PHE B N 1
ATOM 2524 C CA . PHE B 1 134 ? -7.652 20.875 2.016 1 98.81 134 PHE B CA 1
ATOM 2525 C C . PHE B 1 134 ? -8.75 19.984 2.572 1 98.81 134 PHE B C 1
ATOM 2527 O O . PHE B 1 134 ? -8.523 18.797 2.826 1 98.81 134 PHE B O 1
ATOM 2534 N N . GLU B 1 135 ? -9.898 20.578 2.738 1 98.69 135 GLU B N 1
ATOM 2535 C CA . GLU B 1 135 ? -11.047 19.891 3.314 1 98.69 135 GLU B CA 1
ATOM 2536 C C . GLU B 1 135 ? -11.984 19.375 2.225 1 98.69 135 GLU B C 1
ATOM 2538 O O . GLU B 1 135 ? -12.164 20.031 1.194 1 98.69 135 GLU B O 1
ATOM 2543 N N . LEU B 1 136 ? -12.562 18.25 2.455 1 98.75 136 LEU B N 1
ATOM 2544 C CA . LEU B 1 136 ? -13.602 17.688 1.6 1 98.75 136 LEU B CA 1
ATOM 2545 C C . LEU B 1 136 ? -14.438 16.672 2.357 1 98.75 136 LEU B C 1
ATOM 2547 O O . LEU B 1 136 ? -14.094 16.297 3.479 1 98.75 136 LEU B O 1
ATOM 2551 N N . THR B 1 137 ? -15.516 16.266 1.796 1 98.19 137 THR B N 1
ATOM 2552 C CA . THR B 1 137 ? -16.328 15.203 2.408 1 98.19 137 THR B CA 1
ATOM 2553 C C . THR B 1 137 ? -15.773 13.828 2.045 1 98.19 137 THR B C 1
ATOM 2555 O O . THR B 1 137 ? -15.055 13.68 1.052 1 98.19 137 THR B O 1
ATOM 2558 N N . ILE B 1 138 ? -16.109 12.836 2.807 1 97.06 138 ILE B N 1
ATOM 2559 C CA . ILE B 1 138 ? -15.734 11.461 2.498 1 97.06 138 ILE B CA 1
ATOM 2560 C C . ILE B 1 138 ? -16.266 11.07 1.125 1 97.06 138 ILE B C 1
ATOM 2562 O O . ILE B 1 138 ? -15.578 10.43 0.335 1 97.06 138 ILE B O 1
ATOM 2566 N N . ASP B 1 139 ? -17.453 11.508 0.831 1 97.69 139 ASP B N 1
ATOM 2567 C CA . ASP B 1 139 ? -18.078 11.188 -0.454 1 97.69 139 ASP B CA 1
ATOM 2568 C C . ASP B 1 139 ? -17.281 11.797 -1.609 1 97.69 139 ASP B C 1
ATOM 2570 O O . ASP B 1 139 ? -17.094 11.148 -2.643 1 97.69 139 ASP B O 1
ATOM 2574 N N . GLU B 1 140 ? -16.906 13.008 -1.466 1 98.81 140 GLU B N 1
ATOM 2575 C CA . GLU B 1 140 ? -16.078 13.656 -2.482 1 98.81 140 GLU B CA 1
ATOM 2576 C C . GLU B 1 140 ? -14.758 12.914 -2.682 1 98.81 140 GLU B C 1
ATOM 2578 O O . GLU B 1 140 ? -14.297 12.75 -3.812 1 98.81 140 GLU B O 1
ATOM 2583 N N . ALA B 1 141 ? -14.164 12.461 -1.58 1 98.81 141 ALA B N 1
ATOM 2584 C CA . ALA B 1 141 ? -12.906 11.727 -1.66 1 98.81 141 ALA B CA 1
ATOM 2585 C C . ALA B 1 141 ? -13.086 10.406 -2.4 1 98.81 141 ALA B C 1
ATOM 2587 O O . ALA B 1 141 ? -12.242 10.031 -3.223 1 98.81 141 ALA B O 1
ATOM 2588 N N . ILE B 1 142 ? -14.164 9.727 -2.086 1 98.56 142 ILE B N 1
ATOM 2589 C CA . ILE B 1 142 ? -14.445 8.461 -2.75 1 98.56 142 ILE B CA 1
ATOM 2590 C C . ILE B 1 142 ? -14.656 8.695 -4.246 1 98.56 142 ILE B C 1
ATOM 2592 O O . ILE B 1 142 ? -14.172 7.926 -5.078 1 98.56 142 ILE B O 1
ATOM 2596 N N . LYS B 1 143 ? -15.352 9.758 -4.605 1 98.69 143 LYS B N 1
ATOM 2597 C CA . LYS B 1 143 ? -15.531 10.125 -6.008 1 98.69 143 LYS B CA 1
ATOM 2598 C C . LYS B 1 143 ? -14.195 10.375 -6.688 1 98.69 143 LYS B C 1
ATOM 2600 O O . LYS B 1 143 ? -14.008 10.023 -7.855 1 98.69 143 LYS B O 1
ATOM 2605 N N . MET B 1 144 ? -13.281 11 -5.996 1 98.88 144 MET B N 1
ATOM 2606 C CA . MET B 1 144 ? -11.953 11.266 -6.539 1 98.88 144 MET B CA 1
ATOM 2607 C C . MET B 1 144 ? -11.227 9.961 -6.84 1 98.88 144 MET B C 1
ATOM 2609 O O . MET B 1 144 ? -10.453 9.883 -7.797 1 98.88 144 MET B O 1
ATOM 2613 N N . ILE B 1 145 ? -11.445 8.898 -5.969 1 98.81 145 ILE B N 1
ATOM 2614 C CA . ILE B 1 145 ? -10.883 7.578 -6.262 1 98.81 145 ILE B CA 1
ATOM 2615 C C . ILE B 1 145 ? -11.469 7.051 -7.57 1 98.81 145 ILE B C 1
ATOM 2617 O O . ILE B 1 145 ? -10.734 6.605 -8.453 1 98.81 145 ILE B O 1
ATOM 2621 N N . ASP B 1 146 ? -12.781 7.172 -7.734 1 97.88 146 ASP B N 1
ATOM 2622 C CA . ASP B 1 146 ? -13.484 6.66 -8.906 1 97.88 146 ASP B CA 1
ATOM 2623 C C . ASP B 1 146 ? -13.023 7.371 -10.18 1 97.88 146 ASP B C 1
ATOM 2625 O O . ASP B 1 146 ? -12.992 6.77 -11.25 1 97.88 146 ASP B O 1
ATOM 2629 N N . GLU B 1 147 ? -12.625 8.594 -10.039 1 98.5 147 GLU B N 1
ATOM 2630 C CA . GLU B 1 147 ? -12.211 9.406 -11.18 1 98.5 147 GLU B CA 1
ATOM 2631 C C . GLU B 1 147 ? -10.719 9.258 -11.445 1 98.5 147 GLU B C 1
ATOM 2633 O O . GLU B 1 147 ? -10.18 9.867 -12.375 1 98.5 147 GLU B O 1
ATOM 2638 N N . GLY B 1 148 ? -10.062 8.477 -10.672 1 98.44 148 GLY B N 1
ATOM 2639 C CA . GLY B 1 148 ? -8.641 8.25 -10.867 1 98.44 148 GLY B CA 1
ATOM 2640 C C . GLY B 1 148 ? -7.773 9.406 -10.406 1 98.44 148 GLY B C 1
ATOM 2641 O O . GLY B 1 148 ? -6.602 9.492 -10.766 1 98.44 148 GLY B O 1
ATOM 2642 N N . LYS B 1 149 ? -8.312 10.305 -9.555 1 98.81 149 LYS B N 1
ATOM 2643 C CA . LYS B 1 149 ? -7.586 11.477 -9.086 1 98.81 149 LYS B CA 1
ATOM 2644 C C . LYS B 1 149 ? -6.715 11.141 -7.879 1 98.81 149 LYS B C 1
ATOM 2646 O O . LYS B 1 149 ? -5.641 11.719 -7.703 1 98.81 149 LYS B O 1
ATOM 2651 N N . ILE B 1 150 ? -7.227 10.289 -7 1 98.94 150 ILE B N 1
ATOM 2652 C CA . ILE B 1 150 ? -6.395 9.781 -5.91 1 98.94 150 ILE B CA 1
ATOM 2653 C C . ILE B 1 150 ? -5.68 8.508 -6.355 1 98.94 150 ILE B C 1
ATOM 2655 O O . ILE B 1 150 ? -6.324 7.512 -6.688 1 98.94 150 ILE B O 1
ATOM 2659 N N . GLU B 1 151 ? -4.375 8.539 -6.316 1 98.88 151 GLU B N 1
ATOM 2660 C CA . GLU B 1 151 ? -3.572 7.426 -6.816 1 98.88 151 GLU B CA 1
ATOM 2661 C C . GLU B 1 151 ? -2.695 6.84 -5.711 1 98.88 151 GLU B C 1
ATOM 2663 O O . GLU B 1 151 ? -1.993 5.852 -5.93 1 98.88 151 GLU B O 1
ATOM 2668 N N . ASP B 1 152 ? -2.684 7.434 -4.559 1 98.94 152 ASP B N 1
ATOM 2669 C CA . ASP B 1 152 ? -1.891 6.969 -3.426 1 98.94 152 ASP B CA 1
ATOM 2670 C C . ASP B 1 152 ? -2.545 5.766 -2.754 1 98.94 152 ASP B C 1
ATOM 2672 O O . ASP B 1 152 ? -3.639 5.875 -2.197 1 98.94 152 ASP B O 1
ATOM 2676 N N . GLY B 1 153 ? -1.845 4.656 -2.688 1 98.94 153 GLY B N 1
ATOM 2677 C CA . GLY B 1 153 ? -2.4 3.393 -2.225 1 98.94 153 GLY B CA 1
ATOM 2678 C C . GLY B 1 153 ? -2.9 3.449 -0.794 1 98.94 153 GLY B C 1
ATOM 2679 O O . GLY B 1 153 ? -4.016 3.016 -0.504 1 98.94 153 GLY B O 1
ATOM 2680 N N . LYS B 1 154 ? -2.088 3.957 0.089 1 98.94 154 LYS B N 1
ATOM 2681 C CA . LYS B 1 154 ? -2.496 3.994 1.491 1 98.94 154 LYS B CA 1
ATOM 2682 C C . LYS B 1 154 ? -3.75 4.844 1.677 1 98.94 154 LYS B C 1
ATOM 2684 O O . LYS B 1 154 ? -4.586 4.543 2.529 1 98.94 154 LYS B O 1
ATOM 2689 N N . THR B 1 155 ? -3.857 5.93 0.906 1 99 155 THR B N 1
ATOM 2690 C CA . THR B 1 155 ? -5.02 6.809 0.999 1 99 155 THR B CA 1
ATOM 2691 C C . THR B 1 155 ? -6.266 6.113 0.457 1 99 155 THR B C 1
ATOM 2693 O O . THR B 1 155 ? -7.328 6.164 1.076 1 99 155 THR B O 1
ATOM 2696 N N . ILE B 1 156 ? -6.121 5.445 -0.681 1 99 156 ILE B N 1
ATOM 2697 C CA . ILE B 1 156 ? -7.238 4.707 -1.263 1 99 156 ILE B CA 1
ATOM 2698 C C . ILE B 1 156 ? -7.719 3.641 -0.283 1 99 156 ILE B C 1
ATOM 2700 O O . ILE B 1 156 ? -8.914 3.557 0.015 1 99 156 ILE B O 1
ATOM 2704 N N . LEU B 1 157 ? -6.773 2.859 0.238 1 98.94 157 LEU B N 1
ATOM 2705 C CA . LEU B 1 157 ? -7.102 1.817 1.205 1 98.94 157 LEU B CA 1
ATOM 2706 C C . LEU B 1 157 ? -7.832 2.402 2.408 1 98.94 157 LEU B C 1
ATOM 2708 O O . LEU B 1 157 ? -8.883 1.896 2.809 1 98.94 157 LEU B O 1
ATOM 2712 N N . SER B 1 158 ? -7.301 3.459 2.963 1 98.94 158 SER B N 1
ATOM 2713 C CA . SER B 1 158 ? -7.855 4.078 4.164 1 98.94 158 SER B CA 1
ATOM 2714 C C . SER B 1 158 ? -9.273 4.586 3.924 1 98.94 158 SER B C 1
ATOM 2716 O O . SER B 1 158 ? -10.172 4.34 4.73 1 98.94 158 SER B O 1
ATOM 2718 N N . LEU B 1 159 ? -9.445 5.277 2.812 1 98.88 159 LEU B N 1
ATOM 2719 C CA . LEU B 1 159 ? -10.75 5.836 2.488 1 98.88 159 LEU B CA 1
ATOM 2720 C C . LEU B 1 159 ? -11.781 4.727 2.289 1 98.88 159 LEU B C 1
ATOM 2722 O O . LEU B 1 159 ? -12.914 4.832 2.771 1 98.88 159 LEU B O 1
ATOM 2726 N N . LEU B 1 160 ? -11.406 3.688 1.584 1 98.81 160 LEU B N 1
ATOM 2727 C CA . LEU B 1 160 ? -12.328 2.588 1.327 1 98.81 160 LEU B CA 1
ATOM 2728 C C . LEU B 1 160 ? -12.68 1.862 2.621 1 98.81 160 LEU B C 1
ATOM 2730 O O . LEU B 1 160 ? -13.836 1.486 2.83 1 98.81 160 LEU B O 1
ATOM 2734 N N . PHE B 1 161 ? -11.688 1.666 3.469 1 98.75 161 PHE B N 1
ATOM 2735 C CA . PHE B 1 161 ? -11.93 1.026 4.758 1 98.75 161 PHE B CA 1
ATOM 2736 C C . PHE B 1 161 ? -12.891 1.853 5.602 1 98.75 161 PHE B C 1
ATOM 2738 O O . PHE B 1 161 ? -13.875 1.326 6.121 1 98.75 161 PHE B O 1
ATOM 2745 N N . ILE B 1 162 ? -12.609 3.127 5.684 1 97.69 162 ILE B N 1
ATOM 2746 C CA . ILE B 1 162 ? -13.406 4.031 6.512 1 97.69 162 ILE B CA 1
ATOM 2747 C C . ILE B 1 162 ? -14.82 4.133 5.949 1 97.69 162 ILE B C 1
ATOM 2749 O O . ILE B 1 162 ? -15.797 4.086 6.703 1 97.69 162 ILE B O 1
ATOM 2753 N N . SER B 1 163 ? -14.914 4.293 4.613 1 97.12 163 SER B N 1
ATOM 2754 C CA . SER B 1 163 ? -16.219 4.406 3.982 1 97.12 163 SER B CA 1
ATOM 2755 C C . SER B 1 163 ? -17.062 3.162 4.242 1 97.12 163 SER B C 1
ATOM 2757 O O . SER B 1 163 ? -18.266 3.266 4.512 1 97.12 163 SER B O 1
ATOM 2759 N N . ARG B 1 164 ? -16.469 2.014 4.215 1 96.44 164 ARG B N 1
ATOM 2760 C CA . ARG B 1 164 ? -17.172 0.755 4.438 1 96.44 164 ARG B CA 1
ATOM 2761 C C . ARG B 1 164 ? -17.703 0.666 5.867 1 96.44 164 ARG B C 1
ATOM 2763 O O . ARG B 1 164 ? -18.797 0.143 6.105 1 96.44 164 ARG B O 1
ATOM 2770 N N . LYS B 1 165 ? -16.953 1.197 6.801 1 94.69 165 LYS B N 1
ATOM 2771 C CA . LYS B 1 165 ? -17.281 1.086 8.219 1 94.69 165 LYS B CA 1
ATOM 2772 C C . LYS B 1 165 ? -17.844 2.396 8.758 1 94.69 165 LYS B C 1
ATOM 2774 O O . LYS B 1 165 ? -17.828 2.643 9.961 1 94.69 165 LYS B O 1
ATOM 2779 N N . TYR B 1 166 ? -18.312 3.205 7.941 1 92.12 166 TYR B N 1
ATOM 2780 C CA . TYR B 1 166 ? -18.656 4.59 8.258 1 92.12 166 TYR B CA 1
ATOM 2781 C C . TYR B 1 166 ? -19.641 4.664 9.406 1 92.12 166 TYR B C 1
ATOM 2783 O O . TYR B 1 166 ? -19.516 5.496 10.305 1 92.12 166 TYR B O 1
ATOM 2791 N N . GLN B 1 167 ? -20.625 3.793 9.43 1 87.94 167 GLN B N 1
ATOM 2792 C CA . GLN B 1 167 ? -21.641 3.822 10.492 1 87.94 167 GLN B CA 1
ATOM 2793 C C . GLN B 1 167 ? -21.016 3.484 11.844 1 87.94 167 GLN B C 1
ATOM 2795 O O . GLN B 1 167 ? -21.344 4.113 12.852 1 87.94 167 GLN B O 1
ATOM 2800 N N . GLU B 1 168 ? -20.141 2.533 11.859 1 88.69 168 GLU B N 1
ATOM 2801 C CA . GLU B 1 168 ? -19.438 2.156 13.078 1 88.69 168 GLU B CA 1
ATOM 2802 C C . GLU B 1 168 ? -18.5 3.266 13.547 1 88.69 168 GLU B C 1
ATOM 2804 O O . GLU B 1 168 ? -18.406 3.547 14.742 1 88.69 168 GLU B O 1
ATOM 2809 N N . ILE B 1 169 ? -17.906 3.889 12.609 1 88.69 169 ILE B N 1
ATOM 2810 C CA . ILE B 1 169 ? -16.906 4.91 12.906 1 88.69 169 ILE B CA 1
ATOM 2811 C C . ILE B 1 169 ? -17.594 6.207 13.32 1 88.69 169 ILE B C 1
ATOM 2813 O O . ILE B 1 169 ? -17.078 6.949 14.156 1 88.69 169 ILE B O 1
ATOM 2817 N N . ARG B 1 170 ? -18.734 6.449 12.844 1 87.38 170 ARG B N 1
ATOM 2818 C CA . ARG B 1 170 ? -19.5 7.641 13.211 1 87.38 170 ARG B CA 1
ATOM 2819 C C . ARG B 1 170 ? -19.734 7.695 14.719 1 87.38 170 ARG B C 1
ATOM 2821 O O . ARG B 1 170 ? -19.766 8.773 15.305 1 87.38 170 ARG B O 1
ATOM 2828 N N . SER B 1 171 ? -19.922 6.547 15.32 1 83.5 171 SER B N 1
ATOM 2829 C CA . SER B 1 171 ? -20.094 6.492 16.766 1 83.5 171 SER B CA 1
ATOM 2830 C C . SER B 1 171 ? -18.859 7.008 17.484 1 83.5 171 SER B C 1
ATOM 2832 O O . SER B 1 171 ? -18.953 7.637 18.547 1 83.5 171 SER B O 1
ATOM 2834 N N . LEU B 1 172 ? -17.703 6.801 16.938 1 80.88 172 LEU B N 1
ATOM 2835 C CA . LEU B 1 172 ? -16.438 7.289 17.484 1 80.88 172 LEU B CA 1
ATOM 2836 C C . LEU B 1 172 ? -16.328 8.805 17.344 1 80.88 172 LEU B C 1
ATOM 2838 O O . LEU B 1 172 ? -15.664 9.461 18.141 1 80.88 172 LEU B O 1
ATOM 2842 N N . LEU B 1 173 ? -16.984 9.359 16.359 1 83.62 173 LEU B N 1
ATOM 2843 C CA . LEU B 1 173 ? -16.891 10.773 16.016 1 83.62 173 LEU B CA 1
ATOM 2844 C C . LEU B 1 173 ? -17.812 11.617 16.906 1 83.62 173 LEU B C 1
ATOM 2846 O O . LEU B 1 173 ? -17.578 12.82 17.062 1 83.62 173 LEU B O 1
ATOM 2850 N N . GLN B 1 174 ? -18.969 11.078 17.375 1 78.38 174 GLN B N 1
ATOM 2851 C CA . GLN B 1 174 ? -19.938 11.789 18.203 1 78.38 174 GLN B CA 1
ATOM 2852 C C . GLN B 1 174 ? -19.484 11.883 19.656 1 78.38 174 GLN B C 1
ATOM 2854 O O . GLN B 1 174 ? -19.922 12.758 20.391 1 78.38 174 GLN B O 1
ATOM 2859 N N . GLY B 1 175 ? -18.547 11.086 20.078 1 66 175 GLY B N 1
ATOM 2860 C CA . GLY B 1 175 ? -18.156 11.133 21.484 1 66 175 GLY B CA 1
ATOM 2861 C C . GLY B 1 175 ? -16.906 11.961 21.719 1 66 175 GLY B C 1
ATOM 2862 O O . GLY B 1 175 ? -16.156 12.25 20.797 1 66 175 GLY B O 1
#

Solvent-accessible surface area (backbone atoms only — not comparable to full-atom values): 18520 Å² total; per-residue (Å²): 88,78,78,44,80,56,98,68,38,31,33,35,38,46,76,38,78,43,96,88,74,45,70,43,78,44,70,33,34,49,38,66,22,32,31,37,37,48,38,30,82,54,86,57,32,32,47,38,26,42,31,55,28,68,87,71,69,43,74,41,43,31,46,47,52,45,69,38,52,92,93,50,49,68,67,58,39,45,45,51,34,36,21,26,61,66,10,29,43,56,76,42,77,43,81,78,49,61,28,26,55,43,57,88,42,30,55,29,42,32,35,38,30,42,29,30,70,62,42,81,66,62,61,55,64,55,90,79,57,51,65,47,64,47,76,46,39,57,66,56,52,52,51,32,45,77,69,62,62,41,36,36,34,65,35,52,32,49,50,44,53,45,62,73,40,37,76,70,49,44,58,64,60,76,101,87,76,77,43,78,56,99,66,38,32,33,34,39,48,77,37,78,42,96,87,73,45,73,42,78,43,69,34,35,49,38,68,24,32,33,36,38,49,38,29,81,53,87,58,33,31,46,38,26,43,31,55,30,67,86,69,69,44,74,39,43,31,46,47,55,43,69,37,53,90,94,51,52,69,68,57,37,47,45,51,34,37,20,26,60,63,10,30,44,55,76,42,78,42,80,77,48,62,29,27,54,43,56,89,44,28,54,28,43,34,36,37,29,41,30,30,70,61,42,80,65,62,60,54,65,55,91,80,57,50,67,47,64,48,76,47,39,57,65,56,52,53,49,32,45,77,70,61,62,42,35,36,33,64,36,53,33,49,51,44,54,46,63,73,41,38,75,70,50,44,60,65,62,76,103

pLDDT: mean 96.73, std 4.21, range [65.88, 99.0]

InterPro domains:
  IPR000086 NUDIX hydrolase domain [PF00293] (32-150)
  IPR000086 NUDIX hydrolase domain [PS51462] (30-158)
  IPR015797 NUDIX hydrolase-like domain superfamily [SSF55811] (3-164)
  IPR020084 NUDIX hydrolase, conserved site [PS00893] (66-87)

Organism: Sulfolobus acidocaldarius (strain ATCC 33909 / DSM 639 / JCM 8929 / NBRC 15157 / NCIMB 11770) (NCBI:txid330779)

Foldseek 3Di:
DWDDDDQFWTWDWDWDQDPVGDIDIAIAIEGQAKEFEWEDPALWKTKWKFWQDVVVRDTAIGTFMDGAGPPDDRVRRRQVSCCQAPQKGAPDKDFDDWDDDCVVHYPYIYTYIYGAPIDGGDHNYDPVIDMGMDMDTLVVVQVCVVVVRHDDDVRNVNSVVCVVCSVVCSVVHVD/DWDDDDQFWTWDWDWDQDPVGDIDIAIAIEGQAKEFEWEDPALWKTKWKFWQDVVVRDTAIGTFMDGAGPPDDRVRRRQVSCCQAPQKGAPDKDFDDWDDDCVPHYPYIYTYIYGAPIDGGDHNYDPNIDMDMDMDTLVVVQVCVVVVRHDDDVRNVNSVVCVVCSVVCSVVHVD

Radius of gyration: 19.91 Å; Cα contacts (8 Å, |Δi|>4): 817; chains: 2; bounding box: 47×52×44 Å

Sequence (350 aa):
MRIYSSKKFDVLIENFNLPNGKQVEKAFVRHRGSVVIAPFLGPERIILIKQYRPILGKWLYEFPAGTIEEGESEDLTARRELEEEIGYVPLKLFKVLKFYVSPGIATELMHLYIATNLTKTTQKLEEYEVIEPFELTIDEAIKMIDEGKIEDGKTILSLLFISRKYQEIRSLLQGMRIYSSKKFDVLIENFNLPNGKQVEKAFVRHRGSVVIAPFLGPERIILIKQYRPILGKWLYEFPAGTIEEGESEDLTARRELEEEIGYVPLKLFKVLKFYVSPGIATELMHLYIATNLTKTTQKLEEYEVIEPFELTIDEAIKMIDEGKIEDGKTILSLLFISRKYQEIRSLLQG